Protein AF-A0AAE1MGD5-F1 (afdb_monomer_lite)

Foldseek 3Di:
DVVLVLLCQLDDPLCSLVSVLVVVLVVLVVVLVLLVVVLVVVVVVDDPVVSVVVVVVVVVVVVVVVVVDQDRLLVCVLQQQLQSSLVSLVVRDPDNVVSLVSSVVSCVVLVHDSPDPDRGDPSPPPPPDPDDPVVVVVVCPPVVSVVVVVVVVVLVVVLVVLVLVVCLVCQLVVVCVVPPVDSSVSSVVSSVLSVVLSVLSVVLSVVCSPPPLVVLQVQLVVLQVVLVVQVVVVVVVVVVDVDPPVVSVVVSVVSSSNRCSSSPRD

Secondary structure (DSSP, 8-state):
--HHHHHHHHS-TTTHHHHHHHHHHHHHHHHHHHHHHHHHHHHHT--HHHHHHHHHHHHHHHHHHHHTSPPPHHHHHHTT-HHHHHHHHHHH-S-HHHHHHHHHHHHHHTT--TT---SS-----TT-S---HHHHHHHTT-HHHHHHHHHHHHHHHHHHHTTHHHHHHHHHHHHHHTT---HHHHHHHHHHHHHHHHHHHHHHHHHHHHH-HHHHHHHHHHHHHHHHHHHHHHHHHHHHS----HHHHHHHHHHHHHTGGGS---

Organism: NCBI:txid499986

InterPro domains:
  IPR005828 Major facilitator, sugar transporter-like [PF00083] (2-259)
  IPR005829 Sugar t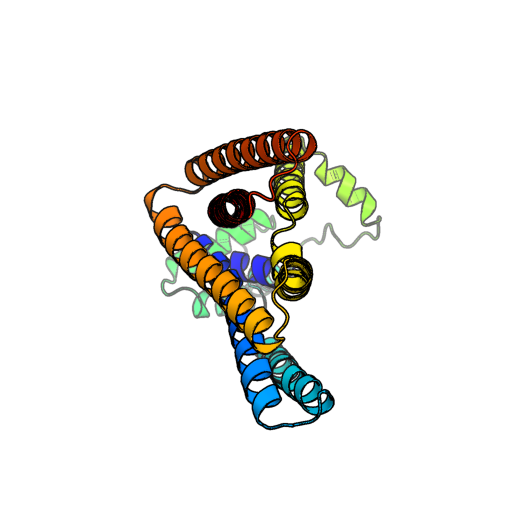ransporter, conserved site [PS00216] (204-220)
  IPR020846 Major facilitator superfamily domain [PS50850] (1-266)
  IPR036259 MFS transporter superfamily [G3DSA:1.20.1250.20] (1-262)
  IPR036259 MFS transporter superfamily [SSF103473] (2-251)
  IPR050814 Myo-inositol Transporter [PTHR48020] (1-256)

Structure (mmCIF, N/CA/C/O backbone):
data_AF-A0AAE1MGD5-F1
#
_entry.id   AF-A0AAE1MGD5-F1
#
loop_
_atom_site.group_PDB
_atom_site.id
_atom_site.type_symbol
_atom_site.label_atom_id
_atom_site.label_alt_id
_atom_site.label_comp_id
_atom_site.label_asym_id
_atom_site.label_entity_id
_atom_site.label_seq_id
_atom_site.pdbx_PDB_ins_code
_atom_site.Cartn_x
_atom_site.Cartn_y
_atom_site.Cartn_z
_atom_site.occupancy
_atom_site.B_iso_or_equiv
_atom_site.auth_seq_id
_atom_site.auth_comp_id
_atom_site.auth_asym_id
_atom_site.auth_atom_id
_atom_site.pdbx_PDB_model_num
ATOM 1 N N . MET A 1 1 ? -12.243 -2.989 0.621 1.00 51.38 1 MET A N 1
ATOM 2 C CA . MET A 1 1 ? -11.558 -2.338 1.760 1.00 51.38 1 MET A CA 1
ATOM 3 C C . MET A 1 1 ? -12.039 -2.894 3.107 1.00 51.38 1 MET A C 1
ATOM 5 O O . MET A 1 1 ? -12.438 -2.136 3.973 1.00 51.38 1 MET A O 1
ATOM 9 N N . ILE A 1 2 ? -12.001 -4.217 3.305 1.00 64.75 2 ILE A N 1
ATOM 10 C CA . ILE A 1 2 ? -12.446 -4.842 4.571 1.00 64.75 2 ILE A CA 1
ATOM 11 C C . ILE A 1 2 ? -11.243 -5.150 5.470 1.00 64.75 2 ILE A C 1
ATOM 13 O O . ILE A 1 2 ? -11.307 -4.939 6.672 1.00 64.75 2 ILE A O 1
ATOM 17 N N . ALA A 1 3 ? -10.119 -5.568 4.881 1.00 69.12 3 ALA A N 1
ATOM 18 C CA . ALA A 1 3 ? -8.897 -5.904 5.608 1.00 69.12 3 ALA A CA 1
ATOM 19 C C . ALA A 1 3 ? -8.332 -4.765 6.486 1.00 69.12 3 ALA A C 1
ATOM 21 O O . ALA A 1 3 ? -8.097 -5.028 7.662 1.00 69.12 3 ALA A O 1
ATOM 22 N N . PRO A 1 4 ? -8.149 -3.516 6.002 1.00 69.75 4 PRO A N 1
ATOM 23 C CA . PRO A 1 4 ? -7.621 -2.443 6.851 1.00 69.75 4 PRO A CA 1
ATOM 24 C C . PRO A 1 4 ? -8.617 -2.004 7.933 1.00 69.75 4 PRO A C 1
ATOM 26 O O . PRO A 1 4 ? -8.205 -1.690 9.044 1.00 69.75 4 PRO A O 1
ATOM 29 N N . VAL A 1 5 ? -9.924 -2.055 7.654 1.00 76.94 5 VAL A N 1
ATOM 30 C CA . VAL A 1 5 ? -10.975 -1.762 8.646 1.00 76.94 5 VAL A CA 1
ATOM 31 C C . VAL A 1 5 ? -10.972 -2.820 9.747 1.00 76.94 5 VAL A C 1
ATOM 33 O O . VAL A 1 5 ? -10.870 -2.493 10.923 1.00 76.94 5 VAL A O 1
ATOM 36 N N . TYR A 1 6 ? -10.973 -4.097 9.368 1.00 77.69 6 TYR A N 1
ATOM 37 C CA . TYR A 1 6 ? -10.877 -5.209 10.307 1.00 77.69 6 TYR A CA 1
ATOM 38 C C . TYR A 1 6 ? -9.579 -5.152 11.125 1.00 77.69 6 TYR A C 1
ATOM 40 O O . TYR A 1 6 ? -9.601 -5.316 12.344 1.00 77.69 6 TYR A O 1
ATOM 48 N N . ALA A 1 7 ? -8.448 -4.847 10.481 1.00 73.69 7 ALA A N 1
ATOM 49 C CA . ALA A 1 7 ? -7.181 -4.651 11.170 1.00 73.69 7 ALA A CA 1
ATOM 50 C C . ALA A 1 7 ? -7.259 -3.484 12.165 1.00 73.69 7 ALA A C 1
ATOM 52 O O . ALA A 1 7 ? -6.800 -3.633 13.294 1.00 73.69 7 ALA A O 1
ATOM 53 N N . ALA A 1 8 ? -7.881 -2.356 11.812 1.00 71.50 8 ALA A N 1
ATOM 54 C CA . ALA A 1 8 ? -8.072 -1.211 12.707 1.00 71.50 8 ALA A CA 1
ATOM 55 C C . ALA A 1 8 ? -8.994 -1.522 13.904 1.00 71.50 8 ALA A C 1
ATOM 57 O O . ALA A 1 8 ? -8.762 -1.023 15.008 1.00 71.50 8 ALA A O 1
ATOM 58 N N . GLU A 1 9 ? -10.010 -2.362 13.704 1.00 75.44 9 GLU A N 1
ATOM 59 C CA . GLU A 1 9 ? -10.966 -2.775 14.740 1.00 75.44 9 GLU A CA 1
ATOM 60 C C . GLU A 1 9 ? -10.370 -3.780 15.733 1.00 75.44 9 GLU A C 1
ATOM 62 O O . GLU A 1 9 ? -10.624 -3.698 16.935 1.00 75.44 9 GLU A O 1
ATOM 67 N N . VAL A 1 10 ? -9.556 -4.717 15.245 1.00 72.50 10 VAL A N 1
ATOM 68 C CA . VAL A 1 10 ? -8.883 -5.733 16.070 1.00 72.50 10 VAL A CA 1
ATOM 69 C C . VAL A 1 10 ? -7.653 -5.146 16.777 1.00 72.50 10 VAL A C 1
ATOM 71 O O . VAL A 1 10 ? -7.319 -5.534 17.900 1.00 72.50 10 VAL A O 1
ATOM 74 N N . SER A 1 11 ? -6.982 -4.177 16.154 1.00 68.94 11 SER A N 1
ATOM 75 C CA . SER A 1 11 ? -5.704 -3.657 16.635 1.00 68.94 11 SER A CA 1
ATOM 76 C C . SER A 1 11 ? -5.799 -2.740 17.864 1.00 68.94 11 SER A C 1
ATOM 78 O O . SER A 1 11 ? -6.681 -1.873 17.949 1.00 68.94 11 SER A O 1
ATOM 80 N N . PRO A 1 12 ? -4.837 -2.857 18.805 1.00 66.25 12 PRO A N 1
ATOM 81 C CA . PRO A 1 12 ? -4.622 -1.859 19.847 1.00 66.25 12 PRO A CA 1
ATOM 82 C C . PRO A 1 12 ? -4.331 -0.480 19.278 1.00 66.25 12 PRO A C 1
ATOM 84 O O . PRO A 1 12 ? -3.614 -0.361 18.286 1.00 66.25 12 PRO A O 1
ATOM 87 N N . ALA A 1 13 ? -4.818 0.565 19.958 1.00 63.56 13 ALA A N 1
ATOM 88 C CA . ALA A 1 13 ? -4.586 1.963 19.584 1.00 63.56 13 ALA A CA 1
ATOM 89 C C . ALA A 1 13 ? -3.090 2.287 19.379 1.00 63.56 13 ALA A C 1
ATOM 91 O O . ALA A 1 13 ? -2.754 3.084 18.506 1.00 63.56 13 ALA A O 1
ATOM 92 N N . SER A 1 14 ? -2.203 1.618 20.121 1.00 66.69 14 SER A N 1
ATOM 93 C CA . SER A 1 14 ? -0.744 1.741 20.034 1.00 66.69 14 SER A CA 1
ATOM 94 C C . SER A 1 14 ? -0.118 1.098 18.789 1.00 66.69 14 SER A C 1
ATOM 96 O O . SER A 1 14 ? 0.908 1.579 18.324 1.00 66.69 14 SER A O 1
ATOM 98 N N . CYS A 1 15 ? -0.721 0.049 18.216 1.00 68.38 15 CYS A N 1
ATOM 99 C CA . CYS A 1 15 ? -0.132 -0.730 17.114 1.00 68.38 15 CYS A CA 1
ATOM 100 C C . CYS A 1 15 ? -0.906 -0.618 15.791 1.00 68.38 15 CYS A C 1
ATOM 102 O O . CYS A 1 15 ? -0.556 -1.288 14.820 1.00 68.38 15 CYS A O 1
ATOM 104 N N . ARG A 1 16 ? -1.951 0.220 15.718 1.00 71.50 16 ARG A N 1
ATOM 105 C CA . ARG A 1 16 ? -2.784 0.345 14.505 1.00 71.50 16 ARG A CA 1
ATOM 106 C C . ARG A 1 16 ? -1.983 0.733 13.265 1.00 71.50 16 ARG A C 1
ATOM 108 O O . ARG A 1 16 ? -2.248 0.221 12.187 1.00 71.50 16 ARG A O 1
ATOM 115 N N . GLY A 1 17 ? -1.025 1.651 13.426 1.00 68.69 17 GLY A N 1
ATOM 116 C CA . GLY A 1 17 ? -0.165 2.109 12.326 1.00 68.69 17 GLY A CA 1
ATOM 117 C C . GLY A 1 17 ? 0.700 0.985 11.786 1.00 68.69 17 GLY A C 1
ATOM 118 O O . GLY A 1 17 ? 0.622 0.667 10.609 1.00 68.69 17 GLY A O 1
ATOM 119 N N . LEU A 1 18 ? 1.410 0.313 12.689 1.00 73.62 18 LEU A N 1
ATOM 120 C CA . LEU A 1 18 ? 2.248 -0.839 12.383 1.00 73.62 18 LEU A CA 1
ATOM 121 C C . LEU A 1 18 ? 1.484 -1.943 11.635 1.00 73.62 18 LEU A C 1
ATOM 123 O O . LEU A 1 18 ? 1.986 -2.483 10.655 1.00 73.62 18 LEU A O 1
ATOM 127 N N . LEU A 1 19 ? 0.256 -2.260 12.055 1.00 78.19 19 LEU A N 1
ATOM 128 C CA . LEU A 1 19 ? -0.559 -3.279 11.386 1.00 78.19 19 LEU A CA 1
ATOM 129 C C . LEU A 1 19 ? -1.004 -2.860 9.980 1.00 78.19 19 LEU A C 1
ATOM 131 O O . LEU A 1 19 ? -1.049 -3.711 9.093 1.00 78.19 19 LEU A O 1
ATOM 135 N N . ASN A 1 20 ? -1.274 -1.573 9.751 1.00 77.75 20 ASN A N 1
ATOM 136 C CA . ASN A 1 20 ? -1.550 -1.064 8.408 1.00 77.75 20 ASN A CA 1
ATOM 137 C C . ASN A 1 20 ? -0.310 -1.162 7.505 1.00 77.75 20 ASN A C 1
ATOM 139 O O . ASN A 1 20 ? -0.398 -1.706 6.405 1.00 77.75 20 ASN A O 1
ATOM 143 N N . SER A 1 21 ? 0.859 -0.752 8.004 1.00 80.50 21 SER A N 1
ATOM 144 C CA . SER A 1 21 ? 2.121 -0.852 7.262 1.00 80.50 21 SER A CA 1
ATOM 145 C C . SER A 1 21 ? 2.501 -2.309 6.960 1.00 80.50 21 SER A C 1
ATOM 147 O O . SER A 1 21 ? 3.010 -2.602 5.882 1.00 80.50 21 SER A O 1
ATOM 149 N N . ILE A 1 22 ? 2.209 -3.262 7.859 1.00 83.44 22 ILE A N 1
ATOM 150 C CA . ILE A 1 22 ? 2.425 -4.703 7.619 1.00 83.44 22 ILE A CA 1
ATOM 151 C C . ILE A 1 22 ? 1.543 -5.223 6.479 1.00 83.44 22 ILE A C 1
ATOM 153 O O . ILE A 1 22 ? 2.004 -6.037 5.672 1.00 83.44 22 ILE A O 1
ATOM 157 N N . LEU A 1 23 ? 0.287 -4.770 6.387 1.00 83.44 23 LEU A N 1
ATOM 158 C CA . LEU A 1 23 ? -0.585 -5.126 5.265 1.00 83.44 23 LEU A CA 1
ATOM 159 C C . LEU A 1 23 ? 0.001 -4.614 3.947 1.00 83.44 23 LEU A C 1
ATOM 161 O O . LEU A 1 23 ? 0.068 -5.365 2.974 1.00 83.44 23 LEU A O 1
ATOM 165 N N . GLU A 1 24 ? 0.488 -3.374 3.920 1.00 80.69 24 GLU A N 1
ATOM 166 C CA . GLU A 1 24 ? 1.128 -2.821 2.728 1.00 80.69 24 GLU A CA 1
ATOM 167 C C . GLU A 1 24 ? 2.444 -3.537 2.379 1.00 80.69 24 GLU A C 1
ATOM 169 O O . GLU A 1 24 ? 2.696 -3.859 1.211 1.00 80.69 24 GLU A O 1
ATOM 174 N N . LEU A 1 25 ? 3.265 -3.862 3.377 1.00 85.94 25 LEU A N 1
ATOM 175 C CA . LEU A 1 25 ? 4.485 -4.643 3.192 1.00 85.94 25 LEU A CA 1
ATOM 176 C C . LEU A 1 25 ? 4.173 -6.024 2.601 1.00 85.94 25 LEU A C 1
ATOM 178 O O . LEU A 1 25 ? 4.856 -6.467 1.679 1.00 85.94 25 LEU A O 1
ATOM 182 N N . SER A 1 26 ? 3.102 -6.668 3.071 1.00 86.44 26 SER A N 1
ATOM 183 C CA . SER A 1 26 ? 2.641 -7.967 2.565 1.00 86.44 26 SER A CA 1
ATOM 184 C C . SER A 1 26 ? 2.218 -7.895 1.096 1.00 86.44 26 SER A C 1
ATOM 186 O O . SER A 1 26 ? 2.535 -8.796 0.320 1.00 86.44 26 SER A O 1
ATOM 188 N N . ILE A 1 27 ? 1.561 -6.805 0.681 1.00 84.56 27 ILE A N 1
ATOM 189 C CA . ILE A 1 27 ? 1.198 -6.575 -0.727 1.00 84.56 27 ILE A CA 1
ATOM 190 C C . ILE A 1 27 ? 2.460 -6.446 -1.591 1.00 84.56 27 ILE A C 1
ATOM 192 O O . ILE A 1 27 ? 2.572 -7.113 -2.620 1.00 84.56 27 ILE A O 1
ATOM 196 N N . ASN A 1 28 ? 3.432 -5.628 -1.174 1.00 85.50 28 ASN A N 1
ATOM 197 C CA . ASN A 1 28 ? 4.680 -5.450 -1.926 1.00 85.50 28 ASN A CA 1
ATOM 198 C C . ASN A 1 28 ? 5.511 -6.741 -1.974 1.00 85.50 28 ASN A C 1
ATOM 200 O O . ASN A 1 28 ? 6.070 -7.073 -3.020 1.00 85.50 28 ASN A O 1
ATOM 204 N N . TYR A 1 29 ? 5.530 -7.509 -0.884 1.00 88.69 29 TYR A N 1
ATOM 205 C CA . TYR A 1 29 ? 6.152 -8.829 -0.846 1.00 88.69 29 TYR A CA 1
ATOM 206 C C . TYR A 1 29 ? 5.490 -9.800 -1.833 1.00 88.69 29 TYR A C 1
ATOM 208 O O . TYR A 1 29 ? 6.188 -10.483 -2.578 1.00 88.69 29 TYR A O 1
ATOM 216 N N . GLY A 1 30 ? 4.155 -9.815 -1.912 1.00 87.81 30 GLY A N 1
ATOM 217 C CA . GLY A 1 30 ? 3.427 -10.616 -2.898 1.00 87.81 30 GLY A CA 1
ATOM 218 C C . GLY A 1 30 ? 3.797 -10.261 -4.341 1.00 87.81 30 GLY A C 1
ATOM 219 O O . GLY A 1 30 ? 4.030 -11.153 -5.154 1.00 87.81 30 GLY A O 1
ATOM 220 N N . ILE A 1 31 ? 3.932 -8.966 -4.648 1.00 85.25 31 ILE A N 1
ATOM 221 C CA . ILE A 1 31 ? 4.391 -8.490 -5.963 1.00 85.25 31 ILE A CA 1
ATOM 222 C C . ILE A 1 31 ? 5.826 -8.965 -6.243 1.00 85.25 31 ILE A C 1
ATOM 224 O O . ILE A 1 31 ? 6.112 -9.448 -7.338 1.00 85.25 31 ILE A O 1
ATOM 228 N N . LEU A 1 32 ? 6.720 -8.871 -5.254 1.00 87.06 32 LEU A N 1
ATOM 229 C CA . LEU A 1 32 ? 8.109 -9.310 -5.377 1.00 87.06 32 LEU A CA 1
ATOM 230 C C . LEU A 1 32 ? 8.204 -10.812 -5.672 1.00 87.06 32 LEU A C 1
ATOM 232 O O . LEU A 1 32 ? 8.879 -11.206 -6.621 1.00 87.06 32 LEU A O 1
ATOM 236 N N . VAL A 1 33 ? 7.490 -11.633 -4.897 1.00 87.50 33 VAL A N 1
ATOM 237 C CA . VAL A 1 33 ? 7.410 -13.086 -5.102 1.00 87.50 33 VAL A CA 1
ATOM 238 C C . VAL A 1 33 ? 6.783 -13.414 -6.460 1.00 87.50 33 VAL A C 1
ATOM 240 O O . VAL A 1 33 ? 7.240 -14.320 -7.150 1.00 87.50 33 VAL A O 1
ATOM 243 N N . GLY A 1 34 ? 5.774 -12.656 -6.894 1.00 85.25 34 GLY A N 1
ATOM 244 C CA . GLY A 1 34 ? 5.169 -12.820 -8.215 1.00 85.25 34 GLY A CA 1
ATOM 245 C C . GLY A 1 34 ? 6.179 -12.628 -9.350 1.00 85.25 34 GLY A C 1
ATOM 246 O O . GLY A 1 34 ? 6.293 -13.484 -10.228 1.00 85.25 34 GLY A O 1
ATOM 247 N N . TYR A 1 35 ? 6.961 -11.545 -9.313 1.00 83.00 35 TYR A N 1
ATOM 248 C CA . TYR A 1 35 ? 7.983 -11.280 -10.329 1.00 83.00 35 TYR A CA 1
ATOM 249 C C . TYR A 1 35 ? 9.157 -12.270 -10.276 1.00 83.00 35 TYR A C 1
ATOM 251 O O . TYR A 1 35 ? 9.656 -12.660 -11.334 1.00 83.00 35 TYR A O 1
ATOM 259 N N . THR A 1 36 ? 9.594 -12.713 -9.089 1.00 83.56 36 THR A N 1
ATOM 260 C CA . THR A 1 36 ? 10.659 -13.729 -8.974 1.00 83.56 36 THR A CA 1
ATOM 261 C C . THR A 1 36 ? 10.209 -15.083 -9.506 1.00 83.56 36 THR A C 1
ATOM 263 O O . THR A 1 36 ? 10.952 -15.717 -10.254 1.00 83.56 36 THR A O 1
ATOM 266 N N . LEU A 1 37 ? 8.986 -15.512 -9.179 1.00 84.31 37 LEU A N 1
ATOM 267 C CA . LEU A 1 37 ? 8.412 -16.738 -9.724 1.00 84.31 37 LEU A CA 1
ATOM 268 C C . LEU A 1 37 ? 8.277 -16.634 -11.242 1.00 84.31 37 LEU A C 1
ATOM 270 O O . LEU A 1 37 ? 8.681 -17.554 -11.946 1.00 84.31 37 LEU A O 1
ATOM 274 N N . HIS A 1 38 ? 7.785 -15.507 -11.762 1.00 80.75 38 HIS A N 1
ATOM 275 C CA . HIS A 1 38 ? 7.675 -15.303 -13.206 1.00 80.75 38 HIS A CA 1
ATOM 276 C C . HIS A 1 38 ? 9.032 -15.436 -13.917 1.00 80.75 38 HIS A C 1
ATOM 278 O O . HIS A 1 38 ? 9.122 -16.133 -14.929 1.00 80.75 38 HIS A O 1
ATOM 284 N N . LEU A 1 39 ? 10.097 -14.849 -13.358 1.00 79.38 39 LEU A N 1
ATOM 285 C CA . LEU A 1 39 ? 11.464 -15.009 -13.863 1.00 79.38 39 LEU A CA 1
ATOM 286 C C . LEU A 1 39 ? 11.910 -16.479 -13.851 1.00 79.38 39 LEU A C 1
ATOM 288 O O . LEU A 1 39 ? 12.363 -16.983 -14.877 1.00 79.38 39 LEU A O 1
ATOM 292 N N . LEU A 1 40 ? 11.719 -17.185 -12.735 1.00 81.44 40 LEU A N 1
ATOM 293 C CA . LEU A 1 40 ? 12.108 -18.590 -12.591 1.00 81.44 40 LEU A CA 1
ATOM 294 C C . LEU A 1 40 ? 11.373 -19.500 -13.591 1.00 81.44 40 LEU A C 1
ATOM 296 O O . LEU A 1 40 ? 11.989 -20.331 -14.255 1.00 81.44 40 LEU A O 1
ATOM 300 N N . PHE A 1 41 ? 10.059 -19.318 -13.751 1.00 77.25 41 PHE A N 1
ATOM 301 C CA . PHE A 1 41 ? 9.261 -20.097 -14.702 1.00 77.25 41 PHE A CA 1
ATOM 302 C C . PHE A 1 41 ? 9.578 -19.758 -16.161 1.00 77.25 41 PHE A C 1
ATOM 304 O O . PHE A 1 41 ? 9.479 -20.640 -17.015 1.00 77.25 41 PHE A O 1
ATOM 311 N N . SER A 1 42 ? 9.970 -18.511 -16.452 1.00 72.81 42 SER A N 1
ATOM 312 C CA . SER A 1 42 ? 10.409 -18.116 -17.795 1.00 72.81 42 SER A CA 1
ATOM 313 C C . SER A 1 42 ? 11.706 -18.819 -18.210 1.00 72.81 42 SER A C 1
ATOM 315 O O . SER A 1 42 ? 11.844 -19.187 -19.373 1.00 72.81 42 SER A O 1
ATOM 317 N N . GLU A 1 43 ? 12.612 -19.092 -17.261 1.00 73.25 43 GLU A N 1
ATOM 318 C CA . GLU A 1 43 ? 13.849 -19.845 -17.516 1.00 73.25 43 GLU A CA 1
ATOM 319 C C . GLU A 1 43 ? 13.598 -21.360 -17.652 1.00 73.25 43 GLU A C 1
ATOM 321 O O . GLU A 1 43 ? 14.299 -22.028 -18.409 1.00 73.25 43 GLU A O 1
ATOM 326 N N . LEU A 1 44 ? 12.569 -21.905 -16.989 1.00 73.06 44 LEU A N 1
ATOM 327 C CA . LEU A 1 44 ? 12.199 -23.326 -17.089 1.00 73.06 44 LEU A CA 1
ATOM 328 C C . LEU A 1 44 ? 11.404 -23.687 -18.362 1.00 73.06 44 LEU A C 1
ATOM 330 O O . LEU A 1 44 ? 11.166 -24.869 -18.612 1.00 73.06 44 LEU A O 1
ATOM 334 N N . GLY A 1 45 ? 10.969 -22.706 -19.164 1.00 66.62 45 GLY A N 1
ATOM 335 C CA . GLY A 1 45 ? 10.185 -22.940 -20.387 1.00 66.62 45 GLY A CA 1
ATOM 336 C C . GLY A 1 45 ? 8.757 -23.444 -20.136 1.00 66.62 45 GLY A C 1
ATOM 337 O O . GLY A 1 45 ? 8.129 -24.021 -21.024 1.00 66.62 45 GLY A O 1
ATOM 338 N N . TRP A 1 46 ? 8.233 -23.262 -18.922 1.00 66.38 46 TRP A N 1
ATOM 339 C CA . TRP A 1 46 ? 6.891 -23.716 -18.557 1.00 66.38 46 TRP A CA 1
ATOM 340 C C . TRP A 1 46 ? 5.819 -22.778 -19.128 1.00 66.38 46 TRP A C 1
ATOM 342 O O . TRP A 1 46 ? 5.991 -21.559 -19.160 1.00 66.38 46 TRP A O 1
ATOM 352 N N . SER A 1 47 ? 4.697 -23.347 -19.587 1.00 66.81 47 SER A N 1
ATOM 353 C CA . SER A 1 47 ? 3.614 -22.579 -20.219 1.00 66.81 47 SER A CA 1
ATOM 354 C C . SER A 1 47 ? 3.079 -21.463 -19.306 1.00 66.81 47 SER A C 1
ATOM 356 O O . SER A 1 47 ? 2.901 -21.663 -18.102 1.00 66.81 47 SER A O 1
ATOM 358 N N . GLN A 1 48 ? 2.758 -20.303 -19.890 1.00 66.56 48 GLN A N 1
ATOM 359 C CA . GLN A 1 48 ? 2.148 -19.154 -19.193 1.00 66.56 48 GLN A CA 1
ATOM 360 C C . GLN A 1 48 ? 0.868 -19.546 -18.430 1.00 66.56 48 GLN A C 1
ATOM 362 O O . GLN A 1 48 ? 0.544 -18.972 -17.394 1.00 66.56 48 GLN A O 1
ATOM 367 N N . SER A 1 49 ? 0.168 -20.582 -18.897 1.00 67.50 49 SER A N 1
ATOM 368 C CA . SER A 1 49 ? -1.019 -21.143 -18.254 1.00 67.50 49 SER A CA 1
ATOM 369 C C . SER A 1 49 ? -0.733 -21.682 -16.850 1.00 67.50 49 SER A C 1
ATOM 371 O O . SER A 1 49 ? -1.544 -21.484 -15.951 1.00 67.50 49 SER A O 1
ATOM 373 N N . LEU A 1 50 ? 0.429 -22.309 -16.618 1.00 71.06 50 LEU A N 1
ATOM 374 C CA . LEU A 1 50 ? 0.773 -22.847 -15.298 1.00 71.06 50 LEU A CA 1
ATOM 375 C C . LEU A 1 50 ? 1.046 -21.745 -14.265 1.00 71.06 50 LEU A C 1
ATOM 377 O O . LEU A 1 50 ? 0.751 -21.923 -13.085 1.00 71.06 50 LEU A O 1
ATOM 381 N N . GLN A 1 51 ? 1.540 -20.585 -14.709 1.00 70.62 51 GLN A N 1
ATOM 382 C CA . GLN A 1 51 ? 1.734 -19.420 -13.840 1.00 70.62 51 GLN A CA 1
ATOM 383 C C . GLN A 1 51 ? 0.394 -18.891 -13.311 1.00 70.62 51 GLN A C 1
ATOM 385 O O . GLN A 1 51 ? 0.285 -18.550 -12.134 1.00 70.62 51 GLN A O 1
ATOM 390 N N . VAL A 1 52 ? -0.648 -18.898 -14.151 1.00 72.00 52 VAL A N 1
ATOM 391 C CA . VAL A 1 52 ? -2.011 -18.521 -13.744 1.00 72.00 52 VAL A CA 1
ATOM 392 C C . VAL A 1 52 ? -2.558 -19.503 -12.707 1.00 72.00 52 VAL A C 1
ATOM 394 O O . VAL A 1 52 ? -3.084 -19.072 -11.683 1.00 72.00 52 VAL A O 1
ATOM 397 N N . TYR A 1 53 ? -2.376 -20.812 -12.913 1.00 77.19 53 TYR A N 1
ATOM 398 C CA . TYR A 1 53 ? -2.813 -21.826 -11.944 1.00 77.19 53 TYR A CA 1
ATOM 399 C C . TYR A 1 53 ? -2.088 -21.712 -10.598 1.00 77.19 53 TYR A C 1
ATOM 401 O O . TYR A 1 53 ? -2.716 -21.874 -9.553 1.00 77.19 53 TYR A O 1
ATOM 409 N N . LEU A 1 54 ? -0.797 -21.367 -10.597 1.00 79.88 54 LEU A N 1
ATOM 410 C CA . LEU A 1 54 ? -0.049 -21.146 -9.360 1.00 79.88 54 LEU A CA 1
ATOM 411 C C . LEU A 1 54 ? -0.549 -19.914 -8.590 1.00 79.88 54 LEU A C 1
ATOM 413 O O . LEU A 1 54 ? -0.547 -19.931 -7.365 1.00 79.88 54 LEU A O 1
ATOM 417 N N . GLY A 1 55 ? -1.029 -18.878 -9.287 1.00 76.62 55 GLY A N 1
ATOM 418 C CA . GLY A 1 55 ? -1.642 -17.696 -8.671 1.00 76.62 55 GLY A CA 1
ATOM 419 C C . GLY A 1 55 ? -2.984 -17.975 -7.983 1.00 76.62 55 GLY A C 1
ATOM 420 O O . GLY A 1 55 ? -3.332 -17.293 -7.022 1.00 76.62 55 GLY A O 1
ATOM 421 N N . VAL A 1 56 ? -3.710 -19.015 -8.405 1.00 83.19 56 VAL A N 1
ATOM 422 C CA . VAL A 1 56 ? -4.964 -19.442 -7.757 1.00 83.19 56 VAL A CA 1
ATOM 423 C C . VAL A 1 56 ? -4.699 -20.062 -6.380 1.00 83.19 56 VAL A C 1
ATOM 425 O O . VAL A 1 56 ? -5.504 -19.895 -5.464 1.00 83.19 56 VAL A O 1
ATOM 428 N N . VAL A 1 57 ? -3.555 -20.729 -6.199 1.00 85.88 57 VAL A N 1
ATOM 429 C CA . VAL A 1 57 ? -3.180 -21.402 -4.943 1.00 85.88 57 VAL A CA 1
ATOM 430 C C . VAL A 1 57 ? -3.187 -20.454 -3.728 1.00 85.88 57 VAL A C 1
ATOM 432 O O . VAL A 1 57 ? -3.907 -20.750 -2.770 1.00 85.88 57 VAL A O 1
ATOM 435 N N . PRO A 1 58 ? -2.468 -19.310 -3.720 1.00 84.69 58 PRO A N 1
ATOM 436 C CA . PRO A 1 58 ? -2.499 -18.383 -2.592 1.00 84.69 58 PRO A CA 1
ATOM 437 C C . PRO A 1 58 ? -3.880 -17.750 -2.389 1.00 84.69 58 PRO A C 1
ATOM 439 O O . PRO A 1 58 ? -4.251 -17.493 -1.247 1.00 84.69 58 PRO A O 1
ATOM 442 N N . SER A 1 59 ? -4.677 -17.549 -3.446 1.00 85.00 59 SER A N 1
ATOM 443 C CA . SER A 1 59 ? -6.048 -17.035 -3.313 1.00 85.00 59 SER A CA 1
ATOM 444 C C . SER A 1 59 ? -6.977 -18.023 -2.607 1.00 85.00 59 SER A C 1
ATOM 446 O O . SER A 1 59 ? -7.723 -17.627 -1.714 1.00 85.00 59 SER A O 1
ATOM 448 N N . VAL A 1 60 ? -6.916 -19.312 -2.956 1.00 88.75 60 VAL A N 1
ATOM 449 C CA . VAL A 1 60 ? -7.713 -20.359 -2.291 1.00 88.75 60 VAL A CA 1
ATOM 450 C C . VAL A 1 60 ? -7.263 -20.544 -0.843 1.00 88.75 60 VAL A C 1
ATOM 452 O O . VAL A 1 60 ? -8.096 -20.644 0.056 1.00 88.75 60 VAL A O 1
ATOM 455 N N . LEU A 1 61 ? -5.952 -20.532 -0.595 1.00 88.50 61 LEU A N 1
ATOM 456 C CA . LEU A 1 61 ? -5.404 -20.622 0.756 1.00 88.50 61 LEU A CA 1
ATOM 457 C C . LEU A 1 61 ? -5.823 -19.423 1.620 1.00 88.50 61 LEU A C 1
ATOM 459 O O . LEU A 1 61 ? -6.227 -19.604 2.768 1.00 88.50 61 LEU A O 1
ATOM 463 N N . PHE A 1 62 ? -5.805 -18.211 1.060 1.00 86.25 62 PHE A N 1
ATOM 464 C CA . PHE A 1 62 ? -6.312 -17.016 1.731 1.00 86.25 62 PHE A CA 1
ATOM 465 C C . PHE A 1 62 ? -7.811 -17.129 2.037 1.00 86.25 62 PHE A C 1
ATOM 467 O O . PHE A 1 62 ? -8.228 -16.848 3.159 1.00 86.25 62 PHE A O 1
ATOM 474 N N . GLN A 1 63 ? -8.613 -17.607 1.081 1.00 87.44 63 GLN A N 1
ATOM 475 C CA . GLN A 1 63 ? -10.052 -17.819 1.262 1.00 87.44 63 GLN A CA 1
ATOM 476 C C . GLN A 1 63 ? -10.348 -18.795 2.410 1.00 87.44 63 GLN A C 1
ATOM 478 O O . GLN A 1 63 ? -11.219 -18.531 3.238 1.00 87.44 63 GLN A O 1
ATOM 483 N N . LEU A 1 64 ? -9.602 -19.900 2.491 1.00 90.06 64 LEU A N 1
ATOM 484 C CA . LEU A 1 64 ? -9.699 -20.847 3.604 1.00 90.06 64 LEU A CA 1
ATOM 485 C C . LEU A 1 64 ? -9.289 -20.201 4.934 1.00 90.06 64 LEU A C 1
ATOM 487 O O . LEU A 1 64 ? -9.949 -20.417 5.948 1.00 90.06 64 LEU A O 1
ATOM 491 N N . GLY A 1 65 ? -8.250 -19.362 4.930 1.00 85.12 65 GLY A N 1
ATOM 492 C CA . GLY A 1 65 ? -7.818 -18.610 6.109 1.00 85.12 65 GLY A CA 1
ATOM 493 C C . GLY A 1 65 ? -8.887 -17.651 6.640 1.00 85.12 65 GLY A C 1
ATOM 494 O O . GLY A 1 65 ? -9.094 -17.572 7.850 1.00 85.12 65 GLY A O 1
ATOM 495 N N . VAL A 1 66 ? -9.622 -16.971 5.755 1.00 84.81 66 VAL A N 1
ATOM 496 C CA . VAL A 1 66 ? -10.717 -16.062 6.142 1.00 84.81 66 VAL A CA 1
ATOM 497 C C . VAL A 1 66 ? -11.843 -16.807 6.865 1.00 84.81 66 VAL A C 1
ATOM 499 O O . VAL A 1 66 ? -12.423 -16.261 7.801 1.00 84.81 66 VAL A O 1
ATOM 502 N N . LEU A 1 67 ? -12.123 -18.064 6.503 1.00 83.69 67 LEU A N 1
ATOM 503 C CA . LEU A 1 67 ? -13.134 -18.879 7.194 1.00 83.69 67 LEU A CA 1
ATOM 504 C C . LEU A 1 67 ? -12.752 -19.199 8.648 1.00 83.69 67 LEU A C 1
ATOM 506 O O . LEU A 1 67 ? -13.637 -19.411 9.475 1.00 83.69 67 LEU A O 1
ATOM 510 N N . ALA A 1 68 ? -11.456 -19.217 8.967 1.00 83.69 68 ALA A N 1
ATOM 511 C CA . ALA A 1 68 ? -10.951 -19.459 10.316 1.00 83.69 68 ALA A CA 1
ATOM 512 C C . ALA A 1 68 ? -10.835 -18.178 11.169 1.00 83.69 68 ALA A C 1
ATOM 514 O O . ALA A 1 68 ? -10.564 -18.270 12.369 1.00 83.69 68 ALA A O 1
ATOM 515 N N . MET A 1 69 ? -11.020 -16.985 10.588 1.00 79.62 69 MET A N 1
ATOM 516 C CA . MET A 1 69 ? -10.866 -15.727 11.323 1.00 79.62 69 MET A CA 1
ATOM 517 C C . MET A 1 69 ? -12.030 -15.474 12.300 1.00 79.62 69 MET A C 1
ATOM 519 O O . MET A 1 69 ? -13.194 -15.707 11.960 1.00 79.62 69 MET A O 1
ATOM 523 N N . PRO A 1 70 ? -11.747 -14.956 13.514 1.00 78.31 70 PRO A N 1
ATOM 524 C CA . PRO A 1 70 ? -12.792 -14.539 14.438 1.00 78.31 70 PRO A CA 1
ATOM 525 C C . PRO A 1 70 ? -13.580 -13.352 13.869 1.00 78.31 70 PRO A C 1
ATOM 527 O O . PRO A 1 70 ? -13.077 -12.549 13.087 1.00 78.31 70 PRO A O 1
ATOM 530 N N . LYS A 1 71 ? -14.845 -13.224 14.274 1.00 80.31 71 LYS A N 1
ATOM 531 C CA . LYS A 1 71 ? -15.683 -12.084 13.876 1.00 80.31 71 LYS A CA 1
ATOM 532 C C . LYS A 1 71 ? -15.190 -10.803 14.551 1.00 80.31 71 LYS A C 1
ATOM 534 O O . LYS A 1 71 ? -14.696 -10.856 15.674 1.00 80.31 71 LYS A O 1
ATOM 539 N N . SER A 1 72 ? -15.378 -9.657 13.892 1.00 80.31 72 SER A N 1
ATOM 540 C CA . SER A 1 72 ? -15.019 -8.359 14.474 1.00 80.31 72 SER A CA 1
ATOM 541 C C . SER A 1 72 ? -15.754 -8.123 15.806 1.00 80.31 72 SER A C 1
ATOM 543 O O . SER A 1 72 ? -16.980 -8.290 15.860 1.00 80.31 72 SER A O 1
ATOM 545 N N . PRO A 1 73 ? -15.044 -7.696 16.870 1.00 73.19 73 PRO A N 1
ATOM 546 C CA . PRO A 1 73 ? -15.657 -7.382 18.157 1.00 73.19 73 PRO A CA 1
ATOM 547 C C . PRO A 1 73 ? -16.643 -6.211 18.056 1.00 73.19 73 PRO A C 1
ATOM 549 O O . PRO A 1 73 ? -17.668 -6.223 18.733 1.00 73.19 73 PRO A O 1
ATOM 552 N N . HIS A 1 74 ? -16.395 -5.240 17.171 1.00 74.75 74 HIS A N 1
ATOM 553 C CA . HIS A 1 74 ? -17.287 -4.095 16.975 1.00 74.75 74 HIS A CA 1
ATOM 554 C C . HIS A 1 74 ? -18.628 -4.530 16.368 1.00 74.75 74 HIS A C 1
ATOM 556 O O . HIS A 1 74 ? -19.698 -4.165 16.854 1.00 74.75 74 HIS A O 1
ATOM 562 N N . TRP A 1 75 ? -18.575 -5.396 15.352 1.00 79.31 75 TRP A N 1
ATOM 563 C CA . TRP A 1 75 ? -19.769 -5.958 14.722 1.00 79.31 75 TRP A CA 1
ATOM 564 C C . TRP A 1 75 ? -20.603 -6.808 15.694 1.00 79.31 75 TRP A C 1
ATOM 566 O O . TRP A 1 75 ? -21.833 -6.768 15.653 1.00 79.31 75 TRP A O 1
ATOM 576 N N . LEU A 1 76 ? -19.951 -7.559 16.590 1.00 74.56 76 LEU A N 1
ATOM 577 C CA . LEU A 1 76 ? -20.636 -8.358 17.613 1.00 74.56 76 LEU A CA 1
ATOM 578 C C . LEU A 1 76 ? -21.398 -7.479 18.615 1.00 74.56 76 LEU A C 1
ATOM 580 O O . LEU A 1 76 ? -22.549 -7.791 18.925 1.00 74.56 76 LEU A O 1
ATOM 584 N N . VAL A 1 77 ? -20.812 -6.357 19.050 1.00 75.12 77 VAL A N 1
ATOM 585 C CA . VAL A 1 77 ? -21.491 -5.391 19.932 1.00 75.12 77 VAL A CA 1
ATOM 586 C C . VAL A 1 77 ? -22.666 -4.716 19.222 1.00 75.12 77 VAL A C 1
ATOM 588 O O . VAL A 1 77 ? -23.746 -4.630 19.800 1.00 75.12 77 VAL A O 1
ATOM 591 N N . MET A 1 78 ? -22.516 -4.328 17.951 1.00 67.25 78 MET A N 1
ATOM 592 C CA . MET A 1 78 ? -23.623 -3.762 17.159 1.00 67.25 78 MET A CA 1
ATOM 593 C C . MET A 1 78 ? -24.789 -4.743 16.963 1.00 67.25 78 MET A C 1
ATOM 595 O O . MET A 1 78 ? -25.934 -4.332 16.808 1.00 67.25 78 MET A O 1
ATOM 599 N N . ARG A 1 79 ? -24.515 -6.051 16.981 1.00 72.12 79 ARG A N 1
ATOM 600 C CA . ARG A 1 79 ? -25.527 -7.119 16.929 1.00 72.12 79 ARG A CA 1
ATOM 601 C C . ARG A 1 79 ? -26.105 -7.479 18.303 1.00 72.12 79 ARG A C 1
ATOM 603 O O . ARG A 1 79 ? -26.892 -8.418 18.375 1.00 72.12 79 ARG A O 1
ATOM 610 N N . GLY A 1 80 ? -25.697 -6.792 19.372 1.00 69.00 80 GLY A N 1
ATOM 611 C CA . GLY A 1 80 ? -26.151 -7.046 20.739 1.00 69.00 80 GLY A CA 1
ATOM 612 C C . GLY A 1 80 ? -25.494 -8.240 21.429 1.00 69.00 80 GLY A C 1
ATOM 613 O O . GLY A 1 80 ? -25.847 -8.542 22.561 1.00 69.00 80 GLY A O 1
ATOM 614 N N . ARG A 1 81 ? -24.530 -8.921 20.795 1.00 78.06 81 ARG A N 1
ATOM 615 C CA . ARG A 1 81 ? -23.861 -10.125 21.326 1.00 78.06 81 ARG A CA 1
ATOM 616 C C . ARG A 1 81 ? -22.628 -9.746 22.148 1.00 78.06 81 ARG A C 1
ATOM 618 O O . ARG A 1 81 ? -21.490 -9.920 21.705 1.00 78.06 81 ARG A O 1
ATOM 625 N N . LEU A 1 82 ? -22.857 -9.199 23.339 1.00 75.69 82 LEU A N 1
ATOM 626 C CA . LEU A 1 82 ? -21.798 -8.708 24.226 1.00 75.69 82 LEU A CA 1
ATOM 627 C C . LEU A 1 82 ? -20.900 -9.830 24.762 1.00 75.69 82 LEU A C 1
ATOM 629 O O . LEU A 1 82 ? -19.688 -9.627 24.872 1.00 75.69 82 LEU A O 1
ATOM 633 N N . GLY A 1 83 ? -21.465 -11.010 25.037 1.00 75.12 83 GLY A N 1
ATOM 634 C CA . GLY A 1 83 ? -20.708 -12.162 25.538 1.00 75.12 83 GLY A CA 1
ATOM 635 C C . GLY A 1 83 ? -19.649 -12.642 24.539 1.00 75.12 83 GLY A C 1
ATOM 636 O O . GLY A 1 83 ? -18.472 -12.784 24.876 1.00 75.12 83 GLY A O 1
ATOM 637 N N . ASP A 1 84 ? -20.033 -12.789 23.268 1.00 77.50 84 ASP A N 1
ATOM 638 C CA . ASP A 1 84 ? -19.108 -13.185 22.199 1.00 77.50 84 ASP A CA 1
ATOM 639 C C . ASP A 1 84 ? -18.064 -12.103 21.905 1.00 77.50 84 ASP A C 1
ATOM 641 O O . ASP A 1 84 ? -16.897 -12.414 21.661 1.00 77.50 84 ASP A O 1
ATOM 645 N N . ALA A 1 85 ? -18.465 -10.826 21.944 1.00 76.81 85 ALA A N 1
ATOM 646 C CA . ALA A 1 85 ? -17.537 -9.712 21.772 1.00 76.81 85 ALA A CA 1
ATOM 647 C C . ALA A 1 85 ? -16.451 -9.734 22.856 1.00 76.81 85 ALA A C 1
ATOM 649 O O . ALA A 1 85 ? -15.268 -9.596 22.539 1.00 76.81 85 ALA A O 1
ATOM 650 N N . ARG A 1 86 ? -16.835 -9.978 24.119 1.00 79.19 86 ARG A N 1
ATOM 651 C CA . ARG A 1 86 ? -15.898 -10.106 25.242 1.00 79.19 86 ARG A CA 1
ATOM 652 C C . ARG A 1 86 ? -14.944 -11.280 25.051 1.00 79.19 86 ARG A C 1
ATOM 654 O O . ARG A 1 86 ? -13.746 -11.093 25.234 1.00 79.19 86 ARG A O 1
ATOM 661 N N . GLN A 1 87 ? -15.433 -12.447 24.629 1.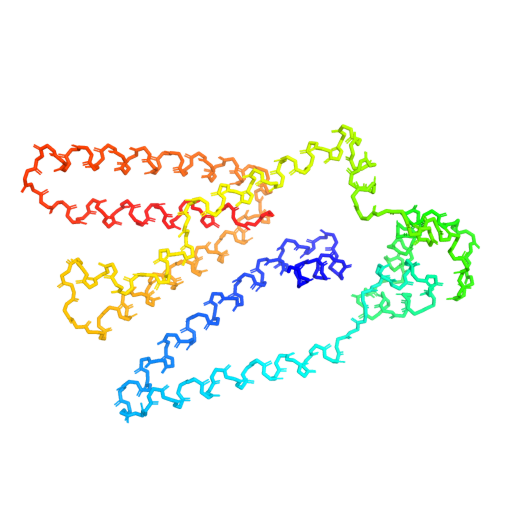00 81.19 87 GLN A N 1
ATOM 662 C CA . GLN A 1 87 ? -14.575 -13.609 24.361 1.00 81.19 87 GLN A CA 1
ATOM 663 C C . GLN A 1 87 ? -13.556 -13.341 23.247 1.00 81.19 87 GLN A C 1
ATOM 665 O O . GLN A 1 87 ? -12.401 -13.751 23.348 1.00 81.19 87 GLN A O 1
ATOM 670 N N . VAL A 1 88 ? -13.959 -12.647 22.178 1.00 80.62 88 VAL A N 1
ATOM 671 C CA . VAL A 1 88 ? -13.039 -12.259 21.099 1.00 80.62 88 VAL A CA 1
ATOM 672 C C . VAL A 1 88 ? -12.012 -11.242 21.604 1.00 80.62 88 VAL A C 1
ATOM 674 O O . VAL A 1 88 ? -10.823 -11.417 21.355 1.00 80.62 88 VAL A O 1
ATOM 677 N N . LEU A 1 89 ? -12.432 -10.231 22.370 1.00 77.75 89 LEU A N 1
ATOM 678 C CA . LEU A 1 89 ? -11.530 -9.249 22.983 1.00 77.75 89 LEU A CA 1
ATOM 679 C C . LEU A 1 89 ? -10.536 -9.898 23.961 1.00 77.75 89 LEU A C 1
ATOM 681 O O . LEU A 1 89 ? -9.358 -9.560 23.916 1.00 77.75 89 LEU A O 1
ATOM 685 N N . GLN A 1 90 ? -10.966 -10.868 24.773 1.00 81.25 90 GLN A N 1
ATOM 686 C CA . GLN A 1 90 ? -10.089 -11.638 25.670 1.00 81.25 90 GLN A CA 1
ATOM 687 C C . GLN A 1 90 ? -9.051 -12.478 24.918 1.00 81.25 90 GLN A C 1
ATOM 689 O O . GLN A 1 90 ? -7.959 -12.699 25.427 1.00 81.25 90 GLN A O 1
ATOM 694 N N . LYS A 1 91 ? -9.355 -12.933 23.696 1.00 79.00 91 LYS A N 1
ATOM 695 C CA . LYS A 1 91 ? -8.378 -13.635 22.846 1.00 79.00 91 LYS A CA 1
ATOM 696 C C . LYS A 1 91 ? -7.327 -12.702 22.238 1.00 79.00 91 LYS A C 1
ATOM 698 O O . LYS A 1 91 ? -6.274 -13.183 21.834 1.00 79.00 91 LYS A O 1
ATOM 703 N N . ILE A 1 92 ? -7.623 -11.405 22.118 1.00 76.12 92 ILE A N 1
ATOM 704 C CA . ILE A 1 92 ? -6.768 -10.418 21.436 1.00 76.12 92 ILE A CA 1
ATOM 705 C C . ILE A 1 92 ? -5.971 -9.564 22.439 1.00 76.12 92 ILE A C 1
ATOM 707 O O . ILE A 1 92 ? -4.852 -9.153 22.136 1.00 76.12 92 ILE A O 1
ATOM 711 N N . SER A 1 93 ? -6.529 -9.284 23.619 1.00 74.62 93 SER A N 1
ATOM 712 C CA . SER A 1 93 ? -5.921 -8.440 24.653 1.00 74.62 93 SER A CA 1
ATOM 713 C C . SER A 1 93 ? -5.397 -9.268 25.825 1.00 74.62 93 SER A C 1
ATOM 715 O O . SER A 1 93 ? -6.105 -10.103 26.375 1.00 74.62 93 SER A O 1
ATOM 717 N N . ASN A 1 94 ? -4.167 -8.975 26.256 1.00 70.31 94 ASN A N 1
ATOM 718 C CA . ASN A 1 94 ? -3.499 -9.693 27.349 1.00 70.31 94 ASN A CA 1
ATOM 719 C C . ASN A 1 94 ? -4.005 -9.296 28.750 1.00 70.31 94 ASN A C 1
ATOM 721 O O . ASN A 1 94 ? -3.770 -10.024 29.711 1.00 70.31 94 ASN A O 1
ATOM 725 N N . PHE A 1 95 ? -4.670 -8.142 28.884 1.00 76.44 95 PHE A N 1
ATOM 726 C CA . PHE A 1 95 ? -5.134 -7.607 30.167 1.00 76.44 95 PHE A CA 1
ATOM 727 C C . PHE A 1 95 ? -6.660 -7.482 30.207 1.00 76.44 95 PHE A C 1
ATOM 729 O O . PHE A 1 95 ? -7.258 -6.804 29.372 1.00 76.44 95 PHE A O 1
ATOM 736 N N . GLU A 1 96 ? -7.285 -8.050 31.242 1.00 74.69 96 GLU A N 1
ATOM 737 C CA . GLU A 1 96 ? -8.743 -7.988 31.447 1.00 74.69 96 GLU A CA 1
ATOM 738 C C . GLU A 1 96 ? -9.246 -6.537 31.618 1.00 74.69 96 GLU A C 1
ATOM 740 O O . GLU A 1 96 ? -10.338 -6.198 31.167 1.00 74.69 96 GLU A O 1
ATOM 745 N N . GLN A 1 97 ? -8.425 -5.643 32.186 1.00 73.75 97 GLN A N 1
ATOM 746 C CA . GLN A 1 97 ? -8.733 -4.207 32.274 1.00 73.75 97 GLN A CA 1
ATOM 747 C C . GLN A 1 97 ? -8.829 -3.533 30.896 1.00 73.75 97 GLN A C 1
ATOM 749 O O . GLN A 1 97 ? -9.719 -2.712 30.675 1.00 73.75 97 GLN A O 1
ATOM 754 N N . GLU A 1 98 ? -7.957 -3.894 29.950 1.00 74.44 98 GLU A N 1
ATOM 755 C CA . GLU A 1 98 ? -7.991 -3.338 28.592 1.00 74.44 98 GLU A CA 1
ATOM 756 C C . GLU A 1 98 ? -9.227 -3.834 27.830 1.00 74.44 98 GLU A C 1
ATOM 758 O O . GLU A 1 98 ? -9.873 -3.068 27.113 1.00 74.44 98 GLU A O 1
ATOM 763 N N . VAL A 1 99 ? -9.598 -5.102 28.036 1.00 75.50 99 VAL A N 1
ATOM 764 C CA . VAL A 1 99 ? -10.826 -5.696 27.493 1.00 75.50 99 VAL A CA 1
ATOM 765 C C . VAL A 1 99 ? -12.054 -4.929 27.973 1.00 75.50 99 VAL A C 1
ATOM 767 O O . VAL A 1 99 ? -12.882 -4.537 27.151 1.00 75.50 99 VAL A O 1
ATOM 770 N N . GLN A 1 100 ? -12.162 -4.674 29.281 1.00 76.50 100 GLN A N 1
ATOM 771 C CA . GLN A 1 100 ? -13.286 -3.932 29.855 1.00 76.50 100 GLN A CA 1
ATOM 772 C C . GLN A 1 100 ? -13.352 -2.498 29.330 1.00 76.50 100 GLN A C 1
ATOM 774 O O . GLN A 1 100 ? -14.421 -2.050 28.924 1.00 76.50 100 GLN A O 1
ATOM 779 N N . GLN A 1 101 ? -12.216 -1.801 29.261 1.00 77.75 101 GLN A N 1
ATOM 780 C CA . GLN A 1 101 ? -12.167 -0.427 28.768 1.00 77.75 101 GLN A CA 1
ATOM 781 C C . GLN A 1 101 ? -12.530 -0.332 27.278 1.00 77.75 101 GLN A C 1
ATOM 783 O O . GLN A 1 101 ? -13.289 0.548 26.873 1.00 77.75 101 GLN A O 1
ATOM 788 N N . ARG A 1 102 ? -12.040 -1.259 26.443 1.00 74.38 102 ARG A N 1
ATOM 789 C CA . ARG A 1 102 ? -12.426 -1.320 25.024 1.00 74.38 102 ARG A CA 1
ATOM 790 C C . ARG A 1 102 ? -13.902 -1.645 24.855 1.00 74.38 102 ARG A C 1
ATOM 792 O O . ARG A 1 102 ? -14.564 -1.023 24.032 1.00 74.38 102 ARG A O 1
ATOM 799 N N . LEU A 1 103 ? -14.422 -2.588 25.632 1.00 77.88 103 LEU A N 1
ATOM 800 C CA . LEU A 1 103 ? -15.826 -2.976 25.577 1.00 77.88 103 LEU A CA 1
ATOM 801 C C . LEU A 1 103 ? -16.742 -1.832 26.039 1.00 77.88 103 LEU A C 1
ATOM 803 O O . LEU A 1 103 ? -17.760 -1.594 25.397 1.00 77.88 103 LEU A O 1
ATOM 807 N N . ALA A 1 104 ? -16.350 -1.066 27.062 1.00 76.38 104 ALA A N 1
ATOM 808 C CA . ALA A 1 104 ? -17.046 0.149 27.493 1.00 76.38 104 ALA A CA 1
ATOM 809 C C . ALA A 1 104 ? -17.047 1.238 26.404 1.00 76.38 104 ALA A C 1
ATOM 811 O O . ALA A 1 104 ? -18.097 1.801 26.100 1.00 76.38 104 ALA A O 1
ATOM 812 N N . ASN A 1 105 ? -15.908 1.470 25.742 1.00 76.81 105 ASN A N 1
ATOM 813 C CA . ASN A 1 105 ? -15.810 2.420 24.627 1.00 76.81 105 ASN A CA 1
ATOM 814 C C . ASN A 1 105 ? -16.681 2.019 23.424 1.00 76.81 105 ASN A C 1
ATOM 816 O O . ASN A 1 105 ? -17.269 2.876 22.770 1.00 76.81 105 ASN A O 1
ATOM 820 N N . ILE A 1 106 ? -16.775 0.722 23.114 1.00 76.06 106 ILE A N 1
ATOM 821 C CA . ILE A 1 106 ? -17.618 0.241 22.009 1.00 76.06 106 ILE A CA 1
ATOM 822 C C . ILE A 1 106 ? -19.103 0.301 22.407 1.00 76.06 106 ILE A C 1
ATOM 824 O O . ILE A 1 106 ? -19.935 0.687 21.590 1.00 76.06 106 ILE A O 1
ATOM 828 N N . LYS A 1 107 ? -19.449 -0.015 23.665 1.00 75.62 107 LYS A N 1
ATOM 829 C CA . LYS A 1 107 ? -20.816 0.134 24.197 1.00 75.62 107 LYS A CA 1
ATOM 830 C C . LYS A 1 107 ? -21.292 1.585 24.156 1.00 75.62 107 LYS A C 1
ATOM 832 O O . LYS A 1 107 ? -22.400 1.834 23.689 1.00 75.62 107 LYS A O 1
ATOM 837 N N . SER A 1 108 ? -20.454 2.531 24.585 1.00 71.12 108 SER A N 1
ATOM 838 C CA . SER A 1 108 ? -20.789 3.958 24.562 1.00 71.12 108 SER A CA 1
ATOM 839 C C . SER A 1 108 ? -20.957 4.479 23.133 1.00 71.12 108 SER A C 1
ATOM 841 O O . SER A 1 108 ? -21.919 5.195 22.861 1.00 71.12 108 SER A O 1
ATOM 843 N N . ALA A 1 109 ? -20.104 4.044 22.198 1.00 67.69 109 ALA A N 1
ATOM 844 C CA . ALA A 1 109 ? -20.250 4.349 20.774 1.00 67.69 109 ALA A CA 1
ATOM 845 C C . ALA 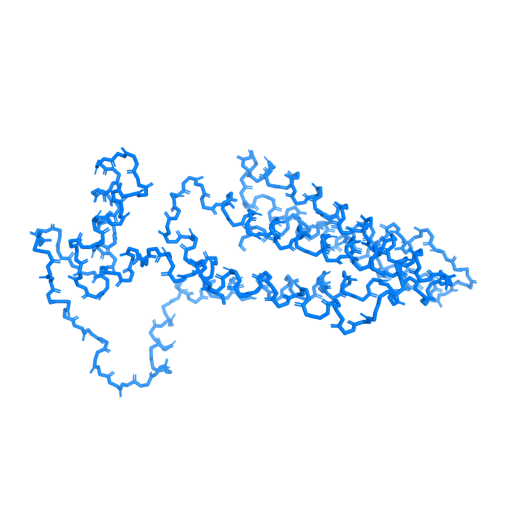A 1 109 ? -21.535 3.756 20.161 1.00 67.69 109 ALA A C 1
ATOM 847 O O . ALA A 1 109 ? -22.134 4.368 19.280 1.00 67.69 109 ALA A O 1
ATOM 848 N N . ALA A 1 110 ? -21.982 2.594 20.646 1.00 64.50 110 ALA A N 1
ATOM 849 C CA . ALA A 1 110 ? -23.225 1.946 20.228 1.00 64.50 110 ALA A CA 1
ATOM 850 C C . ALA A 1 110 ? -24.483 2.469 20.958 1.00 64.50 110 ALA A C 1
ATOM 852 O O . ALA A 1 110 ? -25.590 2.033 20.645 1.00 64.50 110 ALA A O 1
ATOM 853 N N . GLY A 1 111 ? -24.340 3.383 21.928 1.00 63.34 111 GLY A N 1
ATOM 854 C CA . GLY A 1 111 ? -25.455 3.905 22.728 1.00 63.34 111 GLY A CA 1
ATOM 855 C C . GLY A 1 111 ? -26.033 2.912 23.746 1.00 63.34 111 GLY A C 1
ATOM 856 O O . GLY A 1 111 ? -27.163 3.093 24.197 1.00 63.34 111 GLY A O 1
ATOM 857 N N . ILE A 1 112 ? -25.284 1.865 24.107 1.00 66.50 112 ILE A N 1
ATOM 858 C CA . ILE A 1 112 ? -25.683 0.850 25.091 1.00 66.50 112 ILE A CA 1
ATOM 859 C C . ILE A 1 112 ? -25.202 1.303 26.483 1.00 66.50 112 ILE A C 1
ATOM 861 O O . ILE A 1 112 ? -24.013 1.600 26.633 1.00 66.50 112 ILE A O 1
ATOM 865 N N . PRO A 1 113 ? -26.068 1.356 27.514 1.00 62.72 113 PRO A N 1
ATOM 866 C CA . PRO A 1 113 ? -25.664 1.769 28.857 1.00 62.72 113 PRO A CA 1
ATOM 867 C C . PRO A 1 113 ? -24.624 0.812 29.465 1.00 62.72 113 PRO A C 1
ATOM 869 O O . PRO A 1 113 ? -24.728 -0.410 29.339 1.00 62.72 113 PRO A O 1
ATOM 872 N N . GLU A 1 114 ? -23.629 1.374 30.162 1.00 56.47 114 GLU A N 1
ATOM 873 C CA . GLU A 1 114 ? -22.523 0.638 30.808 1.00 56.47 114 GLU A CA 1
ATOM 874 C C . GLU A 1 114 ? -22.997 -0.437 31.802 1.00 56.47 114 GLU A C 1
ATOM 876 O O . GLU A 1 114 ? -22.298 -1.425 32.021 1.00 56.47 114 GLU A O 1
ATOM 881 N N . SER A 1 115 ? -24.197 -0.271 32.365 1.00 53.47 115 SER A N 1
ATOM 882 C CA . SER A 1 115 ? -24.808 -1.174 33.344 1.00 53.47 115 SER A CA 1
ATOM 883 C C . SER A 1 115 ? -25.382 -2.467 32.754 1.00 53.47 115 SER A C 1
ATOM 885 O O . SER A 1 115 ? -25.645 -3.403 33.509 1.00 53.47 115 SER A O 1
ATOM 887 N N . CYS A 1 116 ? -25.564 -2.562 31.432 1.00 55.81 116 CYS A N 1
ATOM 888 C CA . CYS A 1 116 ? -26.025 -3.792 30.788 1.00 55.81 116 CYS A CA 1
ATOM 889 C C . CYS A 1 116 ? -24.851 -4.767 30.618 1.00 55.81 116 CYS A C 1
ATOM 891 O O . CYS A 1 116 ? -24.006 -4.603 29.731 1.00 55.81 116 CYS A O 1
ATOM 893 N N . ASN A 1 117 ? -24.801 -5.782 31.481 1.00 58.84 117 ASN A N 1
ATOM 894 C CA . ASN A 1 117 ? -23.850 -6.898 31.421 1.00 58.84 117 ASN A CA 1
ATOM 895 C C . ASN A 1 117 ? -24.462 -8.193 30.871 1.00 58.84 117 ASN A C 1
ATOM 897 O O . ASN A 1 117 ? -23.792 -9.222 30.894 1.00 58.84 117 ASN A O 1
ATOM 901 N N . ASP A 1 118 ? -25.696 -8.146 30.369 1.00 60.31 118 ASP A N 1
ATOM 902 C CA . ASP A 1 118 ? -26.325 -9.305 29.743 1.00 60.31 118 ASP A CA 1
ATOM 903 C C . ASP A 1 118 ? -25.558 -9.723 28.481 1.00 60.31 118 ASP A C 1
ATOM 905 O O . ASP A 1 118 ? -25.124 -8.887 27.684 1.00 60.31 118 ASP A O 1
ATOM 909 N N . ASP A 1 119 ? -25.387 -11.033 28.290 1.00 58.03 119 ASP A N 1
ATOM 910 C CA . ASP A 1 119 ? -24.630 -11.594 27.162 1.00 58.03 119 ASP A CA 1
ATOM 911 C C . ASP A 1 119 ? -25.263 -11.267 25.800 1.00 58.03 119 ASP A C 1
ATOM 913 O O . ASP A 1 119 ? -24.561 -11.208 24.781 1.00 58.03 119 ASP A O 1
ATOM 917 N N . VAL A 1 120 ? -26.576 -11.016 25.793 1.00 58.56 120 VAL A N 1
ATOM 918 C CA . VAL A 1 120 ? -27.358 -10.574 24.638 1.00 58.56 120 VAL A CA 1
ATOM 919 C C . VAL A 1 120 ? -28.225 -9.390 25.055 1.00 58.56 120 VAL A C 1
ATOM 921 O O . VAL A 1 120 ? -29.099 -9.531 25.904 1.00 58.56 120 VAL A O 1
ATOM 924 N N . VAL A 1 121 ? -27.999 -8.231 24.442 1.00 64.38 121 VAL A N 1
ATOM 925 C CA . VAL A 1 121 ? -28.803 -7.022 24.656 1.00 64.38 121 VAL A CA 1
ATOM 926 C C . VAL A 1 121 ? -29.606 -6.750 23.395 1.00 64.38 121 VAL A C 1
ATOM 928 O O . VAL A 1 121 ? -29.055 -6.753 22.292 1.00 64.38 121 VAL A O 1
ATOM 931 N N . GLU A 1 122 ? -30.902 -6.484 23.544 1.00 52.91 122 GLU A N 1
ATOM 932 C CA . GLU A 1 122 ? -31.706 -5.928 22.460 1.00 52.91 122 GLU A CA 1
ATOM 933 C C . GLU A 1 122 ? -31.217 -4.509 22.172 1.00 52.91 122 GLU A C 1
ATOM 935 O O . GLU A 1 122 ? -31.589 -3.536 22.829 1.00 52.91 122 GLU A O 1
ATOM 940 N N . VAL A 1 123 ? -30.326 -4.384 21.193 1.00 57.22 123 VAL A N 1
ATOM 941 C CA . VAL A 1 123 ? -29.961 -3.080 20.651 1.00 57.22 123 VAL A CA 1
ATOM 942 C C . VAL A 1 123 ? -31.228 -2.528 20.012 1.00 57.22 123 VAL A C 1
ATOM 944 O O . VAL A 1 123 ? -31.721 -3.106 19.041 1.00 57.22 123 VAL A O 1
ATOM 947 N N . ILE A 1 124 ? -31.777 -1.439 20.566 1.00 50.28 124 ILE A N 1
ATOM 948 C CA . ILE A 1 124 ? -32.890 -0.706 19.955 1.00 50.28 124 ILE A CA 1
ATOM 949 C C . ILE A 1 124 ? -32.395 -0.253 18.587 1.00 50.28 124 ILE A C 1
ATOM 951 O O . ILE A 1 124 ? -31.640 0.709 18.439 1.00 50.28 124 ILE A O 1
ATOM 955 N N . ASN A 1 125 ? -32.765 -1.035 17.585 1.00 46.22 125 ASN A N 1
ATOM 956 C CA . ASN A 1 125 ? -32.227 -0.954 16.251 1.00 46.22 125 ASN A CA 1
ATOM 957 C C . ASN A 1 125 ? -32.839 0.281 15.590 1.00 46.22 125 ASN A C 1
ATOM 959 O O . ASN A 1 125 ? -33.889 0.207 14.954 1.00 46.22 125 ASN A O 1
ATOM 963 N N . LYS A 1 126 ? -32.177 1.439 15.699 1.00 45.28 126 LYS A N 1
ATOM 964 C CA . LYS A 1 126 ? -32.508 2.601 14.858 1.00 45.28 126 LYS A CA 1
ATOM 965 C C . LYS A 1 126 ? -32.245 2.336 13.362 1.00 45.28 126 LYS A C 1
ATOM 967 O O . LYS A 1 126 ? -32.515 3.206 12.547 1.00 45.28 126 LYS A O 1
ATOM 972 N N . GLN A 1 127 ? -31.784 1.132 13.009 1.00 43.94 127 GLN A N 1
ATOM 973 C CA . GLN A 1 127 ? -31.404 0.691 11.667 1.00 43.94 127 GLN A CA 1
ATOM 974 C C . GLN A 1 127 ? -32.323 -0.379 11.048 1.00 43.94 127 GLN A C 1
ATOM 976 O O . GLN A 1 127 ? -31.959 -1.007 10.059 1.00 43.94 127 GLN A O 1
ATOM 981 N N . GLN A 1 128 ? -33.541 -0.573 11.570 1.00 40.00 128 GLN A N 1
ATOM 982 C CA . GLN A 1 128 ? -34.566 -1.413 10.919 1.00 40.00 128 GLN A CA 1
ATOM 983 C C . GLN A 1 128 ? -35.744 -0.646 10.299 1.00 40.00 128 GLN A C 1
ATOM 985 O O . GLN A 1 128 ? -36.800 -1.224 10.055 1.00 40.00 128 GLN A O 1
ATOM 990 N N . SER A 1 129 ? -35.576 0.630 9.949 1.00 32.00 129 SER A N 1
ATOM 991 C CA . SER A 1 129 ? -36.477 1.250 8.972 1.00 32.00 129 SER A CA 1
ATOM 992 C C . SER A 1 129 ? -35.749 1.331 7.642 1.00 32.00 129 SER A C 1
ATOM 994 O O . SER A 1 129 ? -34.765 2.052 7.531 1.00 32.00 129 SER A O 1
ATOM 996 N N . GLY A 1 130 ? -36.217 0.564 6.653 1.00 40.53 130 GLY A N 1
ATOM 997 C CA . GLY A 1 130 ? -35.795 0.640 5.255 1.00 40.53 130 GLY A CA 1
ATOM 998 C C . GLY A 1 130 ? -36.126 2.001 4.642 1.00 40.53 130 GLY A C 1
ATOM 999 O O . GLY A 1 130 ? -37.025 2.122 3.815 1.00 40.53 130 GLY A O 1
ATOM 1000 N N . LYS A 1 131 ? -35.401 3.025 5.082 1.00 35.53 131 LYS A N 1
ATOM 1001 C CA . LYS A 1 131 ? -35.331 4.363 4.513 1.00 35.53 131 LYS A CA 1
ATOM 1002 C C . LYS A 1 131 ? -33.909 4.513 3.993 1.00 35.53 131 LYS A C 1
ATOM 1004 O O . LYS A 1 131 ? -32.963 4.213 4.710 1.00 35.53 131 LYS A O 1
ATOM 1009 N N . GLY A 1 132 ? -33.806 4.770 2.692 1.00 40.75 132 GLY A N 1
ATOM 1010 C CA . GLY A 1 132 ? -32.693 4.337 1.852 1.00 40.75 132 GLY A CA 1
ATOM 1011 C C . GLY A 1 132 ? -31.307 4.721 2.361 1.00 40.75 132 GLY A C 1
ATOM 1012 O O . GLY A 1 132 ? -31.123 5.747 3.005 1.00 40.75 132 GLY A O 1
ATOM 1013 N N . GLU A 1 133 ? -30.317 3.923 1.966 1.00 55.16 133 GLU A N 1
ATOM 1014 C CA . GLU A 1 133 ? -28.875 4.128 2.196 1.00 55.16 133 GLU A CA 1
ATOM 1015 C C . GLU A 1 133 ? -28.400 5.568 1.878 1.00 55.16 133 GLU A C 1
ATOM 1017 O O . GLU A 1 133 ? -27.406 6.048 2.415 1.00 55.16 133 GLU A O 1
ATOM 1022 N N . TRP A 1 134 ? -29.156 6.289 1.046 1.00 48.41 134 TRP A N 1
ATOM 1023 C CA . TRP A 1 134 ? -28.931 7.677 0.651 1.00 48.41 134 TRP A CA 1
ATOM 1024 C C . TRP A 1 134 ? -29.415 8.725 1.675 1.00 48.41 134 TRP A C 1
ATOM 1026 O O . TRP A 1 134 ? -28.866 9.824 1.716 1.00 48.41 134 TRP A O 1
ATOM 1036 N N . GLU A 1 135 ? -30.393 8.413 2.533 1.00 54.19 135 GLU A N 1
ATOM 1037 C CA . GLU A 1 135 ? -30.832 9.305 3.619 1.00 54.19 135 GLU A CA 1
ATOM 1038 C C . GLU A 1 135 ? -29.892 9.231 4.834 1.00 54.19 135 GLU A C 1
ATOM 1040 O O . GLU A 1 135 ? -29.646 10.261 5.461 1.00 54.19 135 GLU A O 1
ATOM 1045 N N . GLU A 1 136 ? -29.263 8.084 5.128 1.00 51.88 136 GLU A N 1
ATOM 1046 C CA . GLU A 1 136 ? -28.180 8.029 6.131 1.00 51.88 136 GLU A CA 1
ATOM 1047 C C . GLU A 1 136 ? -26.959 8.858 5.694 1.00 51.88 136 GLU A C 1
ATOM 1049 O O . GLU A 1 136 ? -26.319 9.507 6.524 1.00 51.88 136 GLU A O 1
ATOM 1054 N N . MET A 1 137 ? -26.710 8.967 4.382 1.00 51.69 137 MET A N 1
ATOM 1055 C CA . MET A 1 137 ? -25.726 9.898 3.812 1.00 51.69 137 MET A CA 1
ATOM 1056 C C . MET A 1 137 ? -26.026 11.375 4.127 1.00 51.69 137 MET A C 1
ATOM 1058 O O . MET A 1 137 ? -25.105 12.188 4.179 1.00 51.69 137 MET A O 1
ATOM 1062 N N . SER A 1 138 ? -27.284 11.737 4.399 1.00 50.97 138 SER A N 1
ATOM 1063 C CA . SER A 1 138 ? -27.652 13.101 4.805 1.00 50.97 138 SER A CA 1
ATOM 1064 C C . SER A 1 138 ? -27.411 13.375 6.299 1.00 50.97 138 SER A C 1
ATOM 1066 O O . SER A 1 138 ? -27.206 14.523 6.684 1.00 50.97 138 SER A O 1
ATOM 1068 N N . ILE A 1 139 ? -27.335 12.336 7.143 1.00 50.81 139 ILE A N 1
ATOM 1069 C CA . ILE A 1 139 ? -26.998 12.436 8.581 1.00 50.81 139 ILE A CA 1
ATOM 1070 C C . ILE A 1 139 ? -25.474 12.572 8.781 1.00 50.81 139 ILE A C 1
ATOM 1072 O O . ILE A 1 139 ? -25.003 13.221 9.720 1.00 50.81 139 ILE A O 1
ATOM 1076 N N . ILE A 1 140 ? -24.693 12.069 7.821 1.00 53.81 140 ILE A N 1
ATOM 1077 C CA . ILE A 1 140 ? -23.247 12.308 7.681 1.00 53.81 140 ILE A CA 1
ATOM 1078 C C . ILE A 1 140 ? -22.925 13.807 7.454 1.00 53.81 140 ILE A C 1
ATOM 1080 O O . ILE A 1 140 ? -21.787 14.236 7.650 1.00 53.81 140 ILE A O 1
ATOM 1084 N N . ALA A 1 141 ? -23.924 14.653 7.167 1.00 53.09 141 ALA A N 1
ATOM 1085 C CA . ALA A 1 141 ? -23.786 16.106 7.012 1.00 53.09 141 ALA A CA 1
ATOM 1086 C C . ALA A 1 141 ? -23.545 16.885 8.326 1.00 53.09 141 ALA A C 1
ATOM 1088 O O . ALA A 1 141 ? -23.716 18.104 8.371 1.00 53.09 141 ALA A O 1
ATOM 1089 N N . THR A 1 142 ? -23.114 16.221 9.401 1.00 67.75 142 THR A N 1
ATOM 1090 C CA . THR A 1 142 ? -22.576 16.931 10.567 1.00 67.75 142 THR A CA 1
ATOM 1091 C C . THR A 1 142 ? -21.253 17.595 10.146 1.00 67.75 142 THR A C 1
ATOM 1093 O O . THR A 1 142 ? -20.382 16.901 9.614 1.00 67.75 142 THR A O 1
ATOM 1096 N N . PRO A 1 143 ? -21.041 18.908 10.371 1.00 71.56 143 PRO A N 1
ATOM 1097 C CA . PRO A 1 143 ? -19.884 19.638 9.830 1.00 71.56 143 PRO A CA 1
ATOM 1098 C C . PRO A 1 143 ? -18.528 19.031 10.229 1.00 71.56 143 PRO A C 1
ATOM 1100 O O . PRO A 1 143 ? -17.577 19.080 9.454 1.00 71.56 143 PRO A O 1
ATOM 1103 N N . ALA A 1 144 ? -18.450 18.380 11.394 1.00 74.44 144 ALA A N 1
ATOM 1104 C CA . ALA A 1 144 ? -17.261 17.651 11.832 1.00 74.44 144 ALA A CA 1
ATOM 1105 C C . ALA A 1 144 ? -16.960 16.401 10.982 1.00 74.44 144 ALA A C 1
ATOM 1107 O O . ALA A 1 144 ? -15.809 16.166 10.622 1.00 74.44 144 ALA A O 1
ATOM 1108 N N . VAL A 1 145 ? -17.981 15.613 10.630 1.00 77.94 145 VAL A N 1
ATOM 1109 C CA . VAL A 1 145 ? -17.819 14.385 9.833 1.00 77.94 145 VAL A CA 1
ATOM 1110 C C . VAL A 1 145 ? -17.523 14.732 8.376 1.00 77.94 145 VAL A C 1
ATOM 1112 O O . VAL A 1 145 ? -16.666 14.104 7.761 1.00 77.94 145 VAL A O 1
ATOM 1115 N N . ARG A 1 146 ? -18.140 15.797 7.850 1.00 78.06 146 ARG A N 1
ATOM 1116 C CA . ARG A 1 146 ? -17.854 16.304 6.504 1.00 78.06 146 ARG A CA 1
ATOM 1117 C C . ARG A 1 146 ? -16.385 16.693 6.329 1.00 78.06 146 ARG A C 1
ATOM 1119 O O . ARG A 1 146 ? -15.776 16.273 5.357 1.00 78.06 146 ARG A O 1
ATOM 1126 N N . HIS A 1 147 ? -15.787 17.405 7.289 1.00 80.75 147 HIS A N 1
ATOM 1127 C CA . HIS A 1 147 ? -14.355 17.724 7.227 1.00 80.75 147 HIS A CA 1
ATOM 1128 C C . HIS A 1 147 ? -13.465 16.473 7.233 1.00 80.75 147 HIS A C 1
ATOM 1130 O O . HIS A 1 147 ? -12.442 16.450 6.551 1.00 80.75 147 HIS A O 1
ATOM 1136 N N . ILE A 1 148 ? -13.843 15.429 7.979 1.00 82.75 148 ILE A N 1
ATOM 1137 C CA . ILE A 1 148 ? -13.109 14.156 7.989 1.00 82.75 148 ILE A CA 1
ATOM 1138 C C . ILE A 1 148 ? -13.223 13.471 6.623 1.00 82.75 148 ILE A C 1
ATOM 1140 O O . ILE A 1 148 ? -12.216 13.022 6.085 1.00 82.75 148 ILE A O 1
ATOM 1144 N N . ILE A 1 149 ? -14.422 13.427 6.043 1.00 83.81 149 ILE A N 1
ATOM 1145 C CA . ILE A 1 149 ? -14.660 12.807 4.734 1.00 83.81 149 ILE A CA 1
ATOM 1146 C C . ILE A 1 149 ? -13.930 13.561 3.630 1.00 83.81 149 ILE A C 1
ATOM 1148 O O . ILE A 1 149 ? -13.239 12.930 2.836 1.00 83.81 149 ILE A O 1
ATOM 1152 N N . ASP A 1 150 ? -14.022 14.891 3.609 1.00 84.62 150 ASP A N 1
ATOM 1153 C CA . ASP A 1 150 ? -13.338 15.725 2.622 1.00 84.62 150 ASP A CA 1
ATOM 1154 C C . ASP A 1 150 ? -11.815 15.531 2.716 1.00 84.62 150 ASP A C 1
ATOM 1156 O O . ASP A 1 150 ? -11.141 15.400 1.691 1.00 84.62 150 ASP A O 1
ATOM 1160 N N . ALA A 1 151 ? -11.263 15.434 3.932 1.00 84.06 151 ALA A N 1
ATOM 1161 C CA . ALA A 1 151 ? -9.846 15.149 4.141 1.00 84.06 151 ALA A CA 1
ATOM 1162 C C . ALA A 1 151 ? -9.453 13.746 3.646 1.00 84.06 151 ALA A C 1
ATOM 1164 O O . ALA A 1 151 ? -8.493 13.622 2.889 1.00 84.06 151 ALA A O 1
ATOM 1165 N N . VAL A 1 152 ? -10.197 12.701 4.025 1.00 83.25 152 VAL A N 1
ATOM 1166 C CA . VAL A 1 152 ? -9.929 11.309 3.616 1.00 83.25 152 VAL A CA 1
ATOM 1167 C C . VAL A 1 152 ? -10.039 11.152 2.099 1.00 83.25 152 VAL A C 1
ATOM 1169 O O . VAL A 1 152 ? -9.155 10.573 1.468 1.00 83.25 152 VAL A O 1
ATOM 1172 N N . PHE A 1 153 ? -11.083 11.720 1.497 1.00 85.25 153 PHE A N 1
ATOM 1173 C CA . PHE A 1 153 ? -11.277 11.716 0.052 1.00 85.25 153 PHE A CA 1
ATOM 1174 C C . PHE A 1 153 ? -10.129 12.425 -0.666 1.00 85.25 153 PHE A C 1
ATOM 1176 O O . PHE A 1 153 ? -9.558 11.871 -1.602 1.00 85.25 153 PHE A O 1
ATOM 1183 N N . SER A 1 154 ? -9.747 13.617 -0.198 1.00 84.38 154 SER A N 1
ATOM 1184 C CA . SER A 1 154 ? -8.642 14.377 -0.787 1.00 84.38 154 SER A CA 1
ATOM 1185 C C . SER A 1 154 ? -7.331 13.599 -0.705 1.00 84.38 154 SER A C 1
ATOM 1187 O O . SER A 1 154 ? -6.628 13.475 -1.705 1.00 84.38 154 SER A O 1
ATOM 1189 N N . ILE A 1 155 ? -7.014 13.025 0.460 1.00 81.75 155 ILE A N 1
ATOM 1190 C CA . ILE A 1 155 ? -5.793 12.235 0.662 1.00 81.75 155 ILE A CA 1
ATOM 1191 C C . ILE A 1 155 ? -5.755 11.048 -0.305 1.00 81.75 155 ILE A C 1
ATOM 1193 O O . ILE A 1 155 ? -4.766 10.888 -1.020 1.00 81.75 155 ILE A O 1
ATOM 1197 N N . HIS A 1 156 ? -6.830 10.262 -0.397 1.00 81.31 156 HIS A N 1
ATOM 1198 C CA . HIS A 1 156 ? -6.877 9.119 -1.311 1.00 81.31 156 HIS A CA 1
ATOM 1199 C C . HIS A 1 156 ? -6.847 9.527 -2.785 1.00 81.31 156 HIS A C 1
ATOM 1201 O O . HIS A 1 156 ? -6.182 8.870 -3.587 1.00 81.31 156 HIS A O 1
ATOM 1207 N N . PHE A 1 157 ? -7.513 10.626 -3.145 1.00 83.69 157 PHE A N 1
ATOM 1208 C CA . PHE A 1 157 ? -7.475 11.164 -4.500 1.00 83.69 157 PHE A CA 1
ATOM 1209 C C . PHE A 1 157 ? -6.045 11.533 -4.901 1.00 83.69 157 PHE A C 1
ATOM 1211 O O . PHE A 1 157 ? -5.570 11.090 -5.945 1.00 83.69 157 PHE A O 1
ATOM 1218 N N . PHE A 1 158 ? -5.325 12.280 -4.057 1.00 78.88 158 PHE A N 1
ATOM 1219 C CA . PHE A 1 158 ? -3.933 12.634 -4.331 1.00 78.88 158 PHE A CA 1
ATOM 1220 C C . PHE A 1 158 ? -3.018 11.405 -4.339 1.00 78.88 158 PHE A C 1
ATOM 1222 O O . PHE A 1 158 ? -2.160 11.305 -5.214 1.00 78.88 158 PHE A O 1
ATOM 1229 N N . GLN A 1 159 ? -3.230 10.435 -3.443 1.00 77.06 159 GLN A N 1
ATOM 1230 C CA . GLN A 1 159 ? -2.495 9.165 -3.460 1.00 77.06 159 GLN A CA 1
ATOM 1231 C C . GLN A 1 159 ? -2.674 8.412 -4.792 1.00 77.06 159 GLN A C 1
ATOM 1233 O O . GLN A 1 159 ? -1.691 7.923 -5.352 1.00 77.06 159 GLN A O 1
ATOM 1238 N N . GLN A 1 160 ? -3.895 8.341 -5.338 1.00 81.06 160 GLN A N 1
ATOM 1239 C CA . GLN A 1 160 ? -4.151 7.705 -6.637 1.00 81.06 160 GLN A CA 1
ATOM 1240 C C . GLN A 1 160 ? -3.670 8.543 -7.826 1.00 81.06 160 GLN A C 1
ATOM 1242 O O . GLN A 1 160 ? -3.169 7.973 -8.794 1.00 81.06 160 GLN A O 1
ATOM 1247 N N . ALA A 1 161 ? -3.772 9.873 -7.757 1.00 76.88 161 ALA A N 1
ATOM 1248 C CA . ALA A 1 161 ? -3.354 10.779 -8.828 1.00 76.88 161 ALA A CA 1
ATOM 1249 C C . ALA A 1 161 ? -1.848 10.691 -9.122 1.00 76.88 161 ALA A C 1
ATOM 1251 O O . ALA A 1 161 ? -1.434 10.825 -10.271 1.00 76.88 161 ALA A O 1
ATOM 1252 N N . VAL A 1 162 ? -1.031 10.404 -8.103 1.00 77.44 162 VAL A N 1
ATOM 1253 C CA . VAL A 1 162 ? 0.410 10.135 -8.260 1.00 77.44 162 VAL A CA 1
ATOM 1254 C C . VAL A 1 162 ? 0.662 8.879 -9.105 1.00 77.44 162 VAL A C 1
ATOM 1256 O O . VAL A 1 162 ? 1.704 8.758 -9.744 1.00 77.44 162 VAL A O 1
ATOM 1259 N N . GLY A 1 163 ? -0.287 7.939 -9.139 1.00 76.00 163 GLY A N 1
ATOM 1260 C CA . GLY A 1 163 ? -0.243 6.781 -10.029 1.00 76.00 163 GLY A CA 1
ATOM 1261 C C . GLY A 1 163 ? 0.850 5.769 -9.690 1.00 76.00 163 GLY A C 1
ATOM 1262 O O . GLY A 1 163 ? 1.260 5.012 -10.566 1.00 76.00 163 GLY A O 1
ATOM 1263 N N . LEU A 1 164 ? 1.328 5.726 -8.442 1.00 74.19 164 LEU A N 1
ATOM 1264 C CA . LEU A 1 164 ? 2.489 4.915 -8.053 1.00 74.19 164 LEU A CA 1
ATOM 1265 C C . LEU A 1 164 ? 2.308 3.421 -8.369 1.00 74.19 164 LEU A C 1
ATOM 1267 O O . LEU A 1 164 ? 3.238 2.767 -8.838 1.00 74.19 164 LEU A O 1
ATOM 1271 N N . ASP A 1 165 ? 1.099 2.891 -8.178 1.00 76.50 165 ASP A N 1
ATOM 1272 C CA . ASP A 1 165 ? 0.785 1.496 -8.509 1.00 76.50 165 ASP A CA 1
ATOM 1273 C C . ASP A 1 165 ? 0.766 1.252 -10.021 1.00 76.50 165 ASP A C 1
ATOM 1275 O O . ASP A 1 165 ? 1.263 0.227 -10.487 1.00 76.50 165 ASP A O 1
ATOM 1279 N N . SER A 1 166 ? 0.278 2.222 -10.800 1.00 78.94 166 SER A N 1
ATOM 1280 C CA . SER A 1 166 ? 0.322 2.175 -12.263 1.00 78.94 166 SER A CA 1
ATOM 1281 C C . SER A 1 166 ? 1.759 2.187 -12.775 1.00 78.94 166 SER A C 1
ATOM 1283 O O . SER A 1 166 ? 2.083 1.416 -13.675 1.00 78.94 166 SER A O 1
ATOM 1285 N N . VAL A 1 167 ? 2.649 3.005 -12.200 1.00 76.56 167 VAL A N 1
ATOM 1286 C CA . VAL A 1 167 ? 4.060 3.026 -12.621 1.00 76.56 167 VAL A CA 1
ATOM 1287 C C . VAL A 1 167 ? 4.721 1.679 -12.324 1.00 76.56 167 VAL A C 1
ATOM 1289 O O . VAL A 1 167 ? 5.411 1.153 -13.191 1.00 76.56 167 VAL A O 1
ATOM 1292 N N . VAL A 1 168 ? 4.462 1.059 -11.166 1.00 78.31 168 VAL A N 1
ATOM 1293 C CA . VAL A 1 168 ? 5.008 -0.275 -10.837 1.00 78.31 168 VAL A CA 1
ATOM 1294 C C . VAL A 1 168 ? 4.471 -1.353 -11.785 1.00 78.31 168 VAL A C 1
ATOM 1296 O O . VAL A 1 168 ? 5.237 -2.197 -12.245 1.00 78.31 168 VAL A O 1
ATOM 1299 N N . LEU A 1 169 ? 3.180 -1.312 -12.121 1.00 80.56 169 LEU A N 1
ATOM 1300 C CA . LEU A 1 169 ? 2.559 -2.277 -13.030 1.00 80.56 169 LEU A CA 1
ATOM 1301 C C . LEU A 1 169 ? 3.072 -2.138 -14.473 1.00 80.56 169 LEU A C 1
ATOM 1303 O O . LEU A 1 169 ? 3.350 -3.133 -15.137 1.00 80.56 169 LEU A O 1
ATOM 1307 N N . TYR A 1 170 ? 3.225 -0.904 -14.958 1.00 80.44 170 TYR A N 1
ATOM 1308 C CA . TYR A 1 170 ? 3.671 -0.623 -16.325 1.00 80.44 170 TYR A CA 1
ATOM 1309 C C . TYR A 1 170 ? 5.187 -0.445 -16.460 1.00 80.44 170 TYR A C 1
ATOM 1311 O O . TYR A 1 170 ? 5.674 -0.262 -17.579 1.00 80.44 170 TYR A O 1
ATOM 1319 N N . SER A 1 171 ? 5.944 -0.562 -15.366 1.00 78.00 171 SER A N 1
ATOM 1320 C CA . SER A 1 171 ? 7.410 -0.463 -15.334 1.00 78.00 171 SER A CA 1
ATOM 1321 C C . SER A 1 171 ? 8.094 -1.288 -16.433 1.00 78.00 171 SER A C 1
ATOM 1323 O O . SER A 1 171 ? 8.860 -0.699 -17.201 1.00 78.00 171 SER A O 1
ATOM 1325 N N . PRO A 1 172 ? 7.770 -2.583 -16.647 1.00 77.88 172 PRO A N 1
ATOM 1326 C CA . PRO A 1 172 ? 8.403 -3.364 -17.711 1.00 77.88 172 PRO A CA 1
ATOM 1327 C C . PRO A 1 172 ? 8.175 -2.769 -19.110 1.00 77.88 172 PRO A C 1
ATOM 1329 O O . PRO A 1 172 ? 9.069 -2.778 -19.957 1.00 77.88 172 PRO A O 1
ATOM 1332 N N . THR A 1 173 ? 6.985 -2.210 -19.349 1.00 76.75 173 THR A N 1
ATOM 1333 C CA . THR A 1 173 ? 6.607 -1.605 -20.636 1.00 76.75 173 THR A CA 1
ATOM 1334 C C . THR A 1 173 ? 7.312 -0.265 -20.844 1.00 76.75 173 THR A C 1
ATOM 1336 O O . THR A 1 173 ? 7.774 0.028 -21.947 1.00 76.75 173 THR A O 1
ATOM 1339 N N . ILE A 1 174 ? 7.428 0.539 -19.784 1.00 75.25 174 ILE A N 1
ATOM 1340 C CA . ILE A 1 174 ? 8.131 1.826 -19.796 1.00 75.25 174 ILE A CA 1
ATOM 1341 C C . ILE A 1 174 ? 9.617 1.604 -20.091 1.00 75.25 174 ILE A C 1
ATOM 1343 O O . ILE A 1 174 ? 10.164 2.233 -20.996 1.00 75.25 174 ILE A O 1
ATOM 1347 N N . PHE A 1 175 ? 10.253 0.652 -19.405 1.00 74.25 175 PHE A N 1
ATOM 1348 C CA . PHE A 1 175 ? 11.656 0.314 -19.641 1.00 74.25 175 PHE A CA 1
ATOM 1349 C C . PHE A 1 175 ? 11.898 -0.293 -21.027 1.00 74.25 175 PHE A C 1
ATOM 1351 O O . PHE A 1 175 ? 12.924 -0.013 -21.649 1.00 74.25 175 PHE A O 1
ATOM 1358 N N . GLY A 1 176 ? 10.930 -1.044 -21.560 1.00 73.44 176 GLY A N 1
ATOM 1359 C CA . GLY A 1 176 ? 10.969 -1.504 -22.947 1.00 73.44 176 GLY A CA 1
ATOM 1360 C C . GLY A 1 176 ? 10.964 -0.352 -23.955 1.00 73.44 176 GLY A C 1
ATOM 1361 O O . GLY A 1 176 ? 11.779 -0.337 -24.873 1.00 73.44 176 GLY A O 1
ATOM 1362 N N . LYS A 1 177 ? 10.110 0.658 -23.751 1.00 72.50 177 LYS A N 1
ATOM 1363 C CA . LYS A 1 177 ? 10.086 1.875 -24.585 1.00 72.50 177 LYS A CA 1
ATOM 1364 C C . LYS A 1 177 ? 11.339 2.744 -24.418 1.00 72.50 177 LYS A C 1
ATOM 1366 O O . LYS A 1 177 ? 11.700 3.460 -25.346 1.00 72.50 177 LYS A O 1
ATOM 1371 N N . ALA A 1 178 ? 12.010 2.666 -23.269 1.00 67.75 178 ALA A N 1
ATOM 1372 C CA . ALA A 1 178 ? 13.250 3.389 -22.983 1.00 67.75 178 ALA A CA 1
ATOM 1373 C C . ALA A 1 178 ? 14.508 2.768 -23.631 1.00 67.75 178 ALA A C 1
ATOM 1375 O O . ALA A 1 178 ? 15.590 3.341 -23.518 1.00 67.75 178 ALA A O 1
ATOM 1376 N N . GLY A 1 179 ? 14.383 1.626 -24.321 1.00 65.56 179 GLY A N 1
ATOM 1377 C CA . GLY A 1 179 ? 15.477 0.997 -25.073 1.00 65.56 179 GLY A CA 1
ATOM 1378 C C . GLY A 1 179 ? 16.059 -0.274 -24.447 1.00 65.56 179 GLY A C 1
ATOM 1379 O O . GLY A 1 179 ? 17.010 -0.826 -24.995 1.00 65.56 179 GLY A O 1
ATOM 1380 N N . ILE A 1 180 ? 15.496 -0.780 -23.341 1.00 72.25 180 ILE A N 1
ATOM 1381 C CA . ILE A 1 180 ? 15.877 -2.093 -22.798 1.00 72.25 180 ILE A CA 1
ATOM 1382 C C . ILE A 1 180 ? 15.199 -3.178 -23.639 1.00 72.25 180 ILE A C 1
ATOM 1384 O O . ILE A 1 180 ? 13.998 -3.413 -23.519 1.00 72.25 180 ILE A O 1
ATOM 1388 N N . THR A 1 181 ? 15.957 -3.838 -24.513 1.00 71.00 181 THR A N 1
ATOM 1389 C CA . THR A 1 181 ? 15.415 -4.802 -25.487 1.00 71.00 181 THR A CA 1
ATOM 1390 C C . THR A 1 181 ? 15.158 -6.190 -24.899 1.00 71.00 181 THR A C 1
ATOM 1392 O O . THR A 1 181 ? 14.261 -6.883 -25.369 1.00 71.00 181 THR A O 1
ATOM 1395 N N . SER A 1 182 ? 15.873 -6.584 -23.840 1.00 78.44 182 SER A N 1
ATOM 1396 C CA . SER A 1 182 ? 15.758 -7.926 -23.249 1.00 78.44 182 SER A CA 1
ATOM 1397 C C . SER A 1 182 ? 14.631 -8.015 -22.215 1.00 78.44 182 SER A C 1
ATOM 1399 O O . SER A 1 182 ? 14.641 -7.281 -21.226 1.00 78.44 182 SER A O 1
ATOM 1401 N N . ASP A 1 183 ? 13.706 -8.967 -22.365 1.00 76.06 183 ASP A N 1
ATOM 1402 C CA . ASP A 1 183 ? 12.587 -9.157 -21.423 1.00 76.06 183 ASP A CA 1
ATOM 1403 C C . ASP A 1 183 ? 13.055 -9.497 -20.003 1.00 76.06 183 ASP A C 1
ATOM 1405 O O . ASP A 1 183 ? 12.554 -8.937 -19.027 1.00 76.06 183 ASP A O 1
ATOM 1409 N N . ARG A 1 184 ? 14.119 -10.300 -19.880 1.00 77.50 184 ARG A N 1
ATOM 1410 C CA . ARG A 1 184 ? 14.777 -10.582 -18.595 1.00 77.50 184 ARG A CA 1
ATOM 1411 C C . ARG A 1 184 ? 15.281 -9.310 -17.911 1.00 77.50 184 ARG A C 1
ATOM 1413 O O . ARG A 1 184 ? 15.122 -9.158 -16.704 1.00 77.50 184 ARG A O 1
ATOM 1420 N N . GLN A 1 185 ? 15.860 -8.377 -18.670 1.00 76.06 185 GLN A N 1
ATOM 1421 C CA . GLN A 1 185 ? 16.343 -7.110 -18.114 1.00 76.06 185 GLN A CA 1
ATOM 1422 C C . GLN A 1 185 ? 15.181 -6.212 -17.678 1.00 76.06 185 GLN A C 1
ATOM 1424 O O . GLN A 1 185 ? 15.256 -5.629 -16.602 1.00 76.06 185 GLN A O 1
ATOM 1429 N N . LYS A 1 186 ? 14.084 -6.142 -18.445 1.00 78.88 186 LYS A N 1
ATOM 1430 C CA . LYS A 1 186 ? 12.885 -5.372 -18.054 1.00 78.88 186 LYS A CA 1
ATOM 1431 C C . LYS A 1 186 ? 12.305 -5.869 -16.727 1.00 78.88 186 LYS A C 1
ATOM 1433 O O . LYS A 1 186 ? 11.963 -5.064 -15.859 1.00 78.88 186 LYS A O 1
ATOM 1438 N N . LEU A 1 187 ? 12.227 -7.189 -16.559 1.00 81.31 187 LEU A N 1
ATOM 1439 C CA . LEU A 1 187 ? 11.750 -7.826 -15.332 1.00 81.31 187 LEU A CA 1
ATOM 1440 C C . LEU A 1 187 ? 12.701 -7.586 -14.153 1.00 81.31 187 LEU A C 1
ATOM 1442 O O . LEU A 1 187 ? 12.244 -7.192 -13.084 1.00 81.31 187 LEU A O 1
ATOM 1446 N N . LEU A 1 188 ? 14.016 -7.744 -14.348 1.00 81.12 188 LEU A N 1
ATOM 1447 C CA . LEU A 1 188 ? 15.014 -7.482 -13.304 1.00 81.12 188 LEU A CA 1
ATOM 1448 C C . LEU A 1 188 ? 15.003 -6.021 -12.843 1.00 81.12 188 LEU A C 1
ATOM 1450 O O . LEU A 1 188 ? 15.018 -5.761 -11.644 1.00 81.12 188 LEU A O 1
ATOM 1454 N N . VAL A 1 189 ? 14.927 -5.063 -13.770 1.00 78.94 189 VAL A N 1
ATOM 1455 C CA . VAL A 1 189 ? 14.844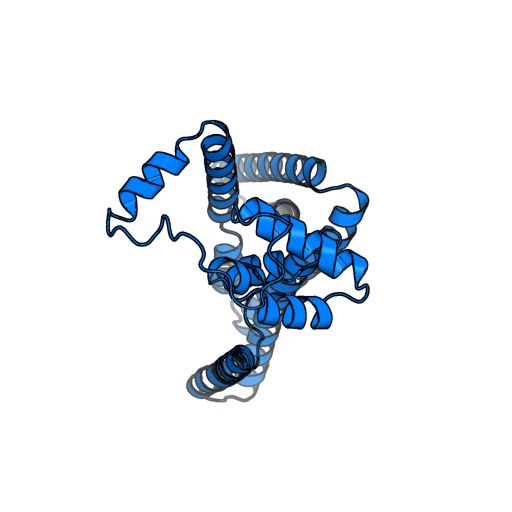 -3.637 -13.420 1.00 78.94 189 VAL A CA 1
ATOM 1456 C C . VAL A 1 189 ? 13.547 -3.343 -12.661 1.00 78.94 189 VAL A C 1
ATOM 1458 O O . VAL A 1 189 ? 13.572 -2.639 -11.656 1.00 78.94 189 VAL A O 1
ATOM 1461 N N . THR A 1 190 ? 12.424 -3.937 -13.072 1.00 82.75 190 THR A N 1
ATOM 1462 C CA . THR A 1 190 ? 11.144 -3.802 -12.351 1.00 82.75 190 THR A CA 1
ATOM 1463 C C . THR A 1 190 ? 11.230 -4.376 -10.936 1.00 82.75 190 THR A C 1
ATOM 1465 O O . THR A 1 190 ? 10.751 -3.764 -9.984 1.00 82.75 190 THR A O 1
ATOM 1468 N N . LEU A 1 191 ? 11.898 -5.517 -10.773 1.00 84.94 191 LEU A N 1
ATOM 1469 C CA . LEU A 1 191 ? 12.125 -6.137 -9.473 1.00 84.94 191 LEU A CA 1
ATOM 1470 C C . LEU A 1 191 ? 12.973 -5.242 -8.561 1.00 84.94 191 LEU A C 1
ATOM 1472 O O . LEU A 1 191 ? 12.639 -5.082 -7.389 1.00 84.94 191 LEU A O 1
ATOM 1476 N N . VAL A 1 192 ? 14.012 -4.598 -9.102 1.00 84.38 192 VAL A N 1
ATOM 1477 C CA . VAL A 1 192 ? 14.810 -3.605 -8.367 1.00 84.38 192 VAL A CA 1
ATOM 1478 C C . VAL A 1 192 ? 13.943 -2.426 -7.922 1.00 84.38 192 VAL A C 1
ATOM 1480 O O . VAL A 1 192 ? 14.012 -2.049 -6.758 1.00 84.38 192 VAL A O 1
ATOM 1483 N N . VAL A 1 193 ? 13.069 -1.894 -8.783 1.00 81.50 193 VAL A N 1
ATOM 1484 C CA . VAL A 1 193 ? 12.139 -0.806 -8.415 1.00 81.50 193 VAL A CA 1
ATOM 1485 C C . VAL A 1 193 ? 11.224 -1.217 -7.256 1.00 81.50 193 VAL A C 1
ATOM 1487 O O . VAL A 1 193 ? 11.066 -0.463 -6.293 1.00 81.50 193 VAL A O 1
ATOM 1490 N N . VAL A 1 194 ? 10.652 -2.425 -7.306 1.00 83.38 194 VAL A N 1
ATOM 1491 C CA . VAL A 1 194 ? 9.786 -2.950 -6.236 1.00 83.38 194 VAL A CA 1
ATOM 1492 C C . VAL A 1 194 ? 10.570 -3.170 -4.938 1.00 83.38 194 VAL A C 1
ATOM 1494 O O . VAL A 1 194 ? 10.072 -2.835 -3.862 1.00 83.38 194 VAL A O 1
ATOM 1497 N N . LEU A 1 195 ? 11.805 -3.673 -5.011 1.00 86.81 195 LEU A N 1
ATOM 1498 C CA . LEU A 1 195 ? 12.685 -3.808 -3.846 1.00 86.81 195 LEU A CA 1
ATOM 1499 C C . LEU A 1 195 ? 13.006 -2.453 -3.221 1.00 86.81 195 LEU A C 1
ATOM 1501 O O . LEU A 1 195 ? 12.860 -2.293 -2.011 1.00 86.81 195 LEU A O 1
ATOM 1505 N N . THR A 1 196 ? 13.393 -1.468 -4.032 1.00 82.69 196 THR A N 1
ATOM 1506 C CA . THR A 1 196 ? 13.662 -0.109 -3.560 1.00 82.69 196 THR A CA 1
ATOM 1507 C C . THR A 1 196 ? 12.431 0.463 -2.861 1.00 82.69 196 THR A C 1
ATOM 1509 O O . THR A 1 196 ? 12.542 0.899 -1.718 1.00 82.69 196 THR A O 1
ATOM 1512 N N . LYS A 1 197 ? 11.242 0.362 -3.473 1.00 82.06 197 LYS A N 1
ATOM 1513 C CA . LYS A 1 197 ? 9.972 0.770 -2.849 1.00 82.06 197 LYS A CA 1
ATOM 1514 C C . LYS 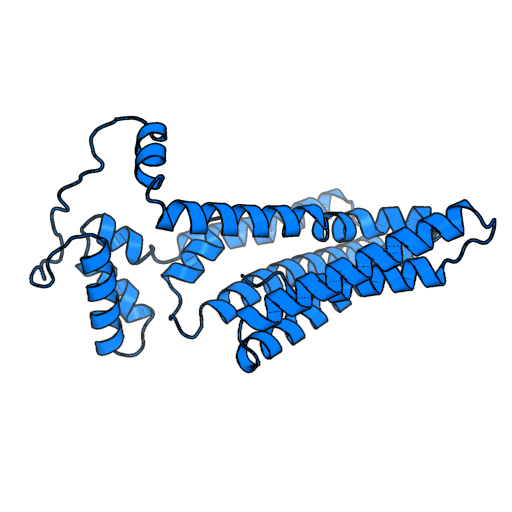A 1 197 ? 9.745 0.073 -1.501 1.00 82.06 197 LYS A C 1
ATOM 1516 O O . LYS A 1 197 ? 9.382 0.725 -0.529 1.00 82.06 197 LYS A O 1
ATOM 1521 N N . THR A 1 198 ? 9.988 -1.235 -1.428 1.00 85.12 198 THR A N 1
ATOM 1522 C CA . THR A 1 198 ? 9.800 -2.037 -0.206 1.00 85.12 198 THR A CA 1
ATOM 1523 C C . THR A 1 198 ? 10.731 -1.583 0.921 1.00 85.12 198 THR A C 1
ATOM 1525 O O . THR A 1 198 ? 10.289 -1.425 2.057 1.00 85.12 198 THR A O 1
ATOM 1528 N N . ILE A 1 199 ? 12.004 -1.314 0.611 1.00 86.50 199 ILE A N 1
ATOM 1529 C CA . ILE A 1 199 ? 12.974 -0.777 1.577 1.00 86.50 199 ILE A CA 1
ATOM 1530 C C . ILE A 1 199 ? 12.521 0.599 2.072 1.00 86.50 199 ILE A C 1
ATOM 1532 O O . ILE A 1 199 ? 12.575 0.862 3.271 1.00 86.50 199 ILE A O 1
ATOM 1536 N N . PHE A 1 200 ? 12.028 1.460 1.179 1.00 80.69 200 PHE A N 1
ATOM 1537 C CA . PHE A 1 200 ? 11.506 2.769 1.568 1.00 80.69 200 PHE A CA 1
ATOM 1538 C C . PHE A 1 200 ? 10.283 2.674 2.478 1.00 80.69 200 PHE A C 1
ATOM 1540 O O . PHE A 1 200 ? 10.225 3.412 3.455 1.00 80.69 200 PHE A O 1
ATOM 1547 N N . ILE A 1 201 ? 9.353 1.750 2.218 1.00 80.44 201 ILE A N 1
ATOM 1548 C CA . ILE A 1 201 ? 8.210 1.493 3.109 1.00 80.44 201 ILE A CA 1
ATOM 1549 C C . ILE A 1 201 ? 8.696 1.025 4.483 1.00 80.44 201 ILE A C 1
ATOM 1551 O O . ILE A 1 201 ? 8.221 1.516 5.501 1.00 80.44 201 ILE A O 1
ATOM 1555 N N . LEU A 1 202 ? 9.683 0.126 4.534 1.00 83.38 202 LEU A N 1
ATOM 1556 C CA . LEU A 1 202 ? 10.245 -0.343 5.801 1.00 83.38 202 LEU A CA 1
ATOM 1557 C C . LEU A 1 202 ? 10.895 0.804 6.592 1.00 83.38 202 LEU A C 1
ATOM 1559 O O . LEU A 1 202 ? 10.665 0.942 7.790 1.00 83.38 202 LEU A O 1
ATOM 1563 N N . VAL A 1 203 ? 11.677 1.656 5.926 1.00 83.88 203 VAL A N 1
ATOM 1564 C CA . VAL A 1 203 ? 12.275 2.847 6.551 1.00 83.88 203 VAL A CA 1
ATOM 1565 C C . VAL A 1 203 ? 11.190 3.815 7.024 1.00 83.88 203 VAL A C 1
ATOM 1567 O O . VAL A 1 203 ? 11.267 4.305 8.148 1.00 83.88 203 VAL A O 1
ATOM 1570 N N . ALA A 1 204 ? 10.171 4.065 6.199 1.00 78.06 204 ALA A N 1
ATOM 1571 C CA . ALA A 1 204 ? 9.039 4.931 6.512 1.00 78.06 204 ALA A CA 1
ATOM 1572 C C . ALA A 1 204 ? 8.270 4.436 7.745 1.00 78.06 204 ALA A C 1
ATOM 1574 O O . ALA A 1 204 ? 7.978 5.233 8.632 1.00 78.06 204 ALA A O 1
ATOM 1575 N N . MET A 1 205 ? 8.040 3.128 7.848 1.00 78.56 205 MET A N 1
ATOM 1576 C CA . MET A 1 205 ? 7.408 2.485 8.998 1.00 78.56 205 MET A CA 1
ATOM 1577 C C . MET A 1 205 ? 8.169 2.774 10.302 1.00 78.56 205 MET A C 1
ATOM 1579 O O . MET A 1 205 ? 7.572 3.231 11.274 1.00 78.56 205 MET A O 1
ATOM 1583 N N . PHE A 1 206 ? 9.498 2.609 10.317 1.00 78.88 206 PHE A N 1
ATOM 1584 C CA . PHE A 1 206 ? 10.316 2.962 11.489 1.00 78.88 206 PHE A CA 1
ATOM 1585 C C . PHE A 1 206 ? 10.332 4.471 11.784 1.00 78.88 206 PHE A C 1
ATOM 1587 O O . PHE A 1 206 ? 10.486 4.885 12.936 1.00 78.88 206 PHE A O 1
ATOM 1594 N N . LEU A 1 207 ? 10.201 5.310 10.754 1.00 78.44 207 LEU A N 1
ATOM 1595 C CA . LEU A 1 207 ? 10.233 6.765 10.890 1.00 78.44 207 LEU A CA 1
ATOM 1596 C C . LEU A 1 207 ? 8.905 7.332 11.422 1.00 78.44 207 LEU A C 1
ATOM 1598 O O . LEU A 1 207 ? 8.937 8.255 12.241 1.00 78.44 207 LEU A O 1
ATOM 1602 N N . VAL A 1 208 ? 7.765 6.754 11.016 1.00 75.12 208 VAL A N 1
ATOM 1603 C CA . VAL A 1 208 ? 6.413 7.091 11.504 1.00 75.12 208 VAL A CA 1
ATOM 1604 C C . VAL A 1 208 ? 6.350 6.996 13.020 1.00 75.12 208 VAL A C 1
ATOM 1606 O O . VAL A 1 208 ? 5.858 7.920 13.674 1.00 75.12 208 VAL A O 1
ATOM 1609 N N . ASP A 1 209 ? 6.881 5.907 13.574 1.00 73.88 209 ASP A N 1
ATOM 1610 C CA . ASP A 1 209 ? 6.819 5.641 15.009 1.00 73.88 209 ASP A CA 1
ATOM 1611 C C . ASP A 1 209 ? 7.665 6.640 15.817 1.00 73.88 209 ASP A C 1
ATOM 1613 O O . ASP A 1 209 ? 7.360 6.916 16.976 1.00 73.88 209 ASP A O 1
ATOM 1617 N N . ARG A 1 210 ? 8.697 7.241 15.203 1.00 74.75 210 ARG A N 1
ATOM 1618 C CA . ARG A 1 210 ? 9.608 8.186 15.868 1.00 74.75 210 ARG A CA 1
ATOM 1619 C C . ARG A 1 210 ? 9.196 9.653 15.734 1.00 74.75 210 ARG A C 1
ATOM 1621 O O . ARG A 1 210 ? 9.347 10.407 16.691 1.00 74.75 210 ARG A O 1
ATOM 1628 N N . PHE A 1 211 ? 8.731 10.077 14.559 1.00 72.81 211 PHE A N 1
ATOM 1629 C CA . PHE A 1 211 ? 8.430 11.488 14.266 1.00 72.81 211 PHE A CA 1
ATOM 1630 C C . PHE A 1 211 ? 6.938 11.826 14.353 1.00 72.81 211 PHE A C 1
ATOM 1632 O O . PHE A 1 211 ? 6.572 13.002 14.387 1.00 72.81 211 PHE A O 1
ATOM 1639 N N . GLY A 1 212 ? 6.072 10.815 14.426 1.00 68.81 212 GLY A N 1
ATOM 1640 C CA . GLY A 1 212 ? 4.627 10.986 14.399 1.00 68.81 212 GLY A CA 1
ATOM 1641 C C . GLY A 1 212 ? 4.081 11.229 12.986 1.00 68.81 212 GLY A C 1
ATOM 1642 O O . GLY A 1 212 ? 4.780 11.644 12.063 1.00 68.81 212 GLY A O 1
ATOM 1643 N N . ARG A 1 213 ? 2.779 10.978 12.810 1.00 70.38 213 ARG A N 1
ATOM 1644 C CA . ARG A 1 213 ? 2.135 10.906 11.482 1.00 70.38 213 ARG A CA 1
ATOM 1645 C C . ARG A 1 213 ? 1.988 12.254 10.771 1.00 70.38 213 ARG A C 1
ATOM 1647 O O . ARG A 1 213 ? 2.188 12.358 9.567 1.00 70.38 213 ARG A O 1
ATOM 1654 N N . ARG A 1 214 ? 1.631 13.308 11.509 1.00 73.69 214 ARG A N 1
ATOM 1655 C CA . ARG A 1 214 ? 1.318 14.635 10.948 1.00 73.69 214 ARG A CA 1
ATOM 1656 C C . ARG A 1 214 ? 2.511 15.327 10.262 1.00 73.69 214 ARG A C 1
ATOM 1658 O O . ARG A 1 214 ? 2.331 15.790 9.137 1.00 73.69 214 ARG A O 1
ATOM 1665 N N . PRO A 1 215 ? 3.707 15.415 10.882 1.00 74.62 215 PRO A N 1
ATOM 1666 C CA . PRO A 1 215 ? 4.858 16.030 10.223 1.00 74.62 215 PRO A CA 1
ATOM 1667 C C . PRO A 1 215 ? 5.340 15.199 9.031 1.00 74.62 215 PRO A C 1
ATOM 1669 O O . PRO A 1 215 ? 5.718 15.780 8.020 1.00 74.62 215 PRO A O 1
ATOM 1672 N N . MET A 1 216 ? 5.254 13.868 9.109 1.00 72.25 216 MET A N 1
ATOM 1673 C CA . MET A 1 216 ? 5.644 12.983 8.012 1.00 72.25 216 MET A CA 1
ATOM 1674 C C . MET A 1 216 ? 4.748 13.136 6.774 1.00 72.25 216 MET A C 1
ATOM 1676 O O . MET A 1 216 ? 5.241 13.144 5.647 1.00 72.25 216 MET A O 1
ATOM 1680 N N . LEU A 1 217 ? 3.442 13.345 6.963 1.00 71.88 217 LEU A N 1
ATOM 1681 C CA . LEU A 1 217 ? 2.543 13.680 5.857 1.00 71.88 217 LEU A CA 1
ATOM 1682 C C . LEU A 1 217 ? 2.906 15.020 5.209 1.00 71.88 217 LEU A C 1
ATOM 1684 O O . LEU A 1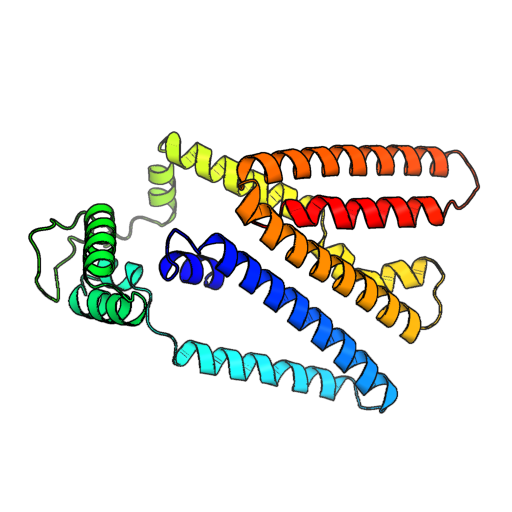 217 ? 2.975 15.111 3.985 1.00 71.88 217 LEU A O 1
ATOM 1688 N N . LEU A 1 218 ? 3.164 16.058 6.012 1.00 75.25 218 LEU A N 1
ATOM 1689 C CA . LEU A 1 218 ? 3.506 17.382 5.482 1.00 75.25 218 LEU A CA 1
ATOM 1690 C C . LEU A 1 218 ? 4.821 17.366 4.692 1.00 75.25 218 LEU A C 1
ATOM 1692 O O . LEU A 1 218 ? 4.891 17.959 3.615 1.00 75.25 218 LEU A O 1
ATOM 1696 N N . THR A 1 219 ? 5.850 16.680 5.195 1.00 77.44 219 THR A N 1
ATOM 1697 C CA . THR A 1 219 ? 7.134 16.561 4.489 1.00 77.44 219 THR A CA 1
ATOM 1698 C C . THR A 1 219 ? 6.995 15.777 3.186 1.00 77.44 219 THR A C 1
ATOM 1700 O O . THR A 1 219 ? 7.622 16.143 2.195 1.00 77.44 219 THR A O 1
ATOM 1703 N N . SER A 1 220 ? 6.125 14.765 3.149 1.00 71.19 220 SER A N 1
ATOM 1704 C CA . SER A 1 220 ? 5.821 13.994 1.937 1.00 71.19 220 SER A CA 1
ATOM 1705 C C . SER A 1 220 ? 5.152 14.835 0.859 1.00 71.19 220 SER A C 1
ATOM 1707 O O . SER A 1 220 ? 5.614 14.852 -0.278 1.00 71.19 220 SER A O 1
ATOM 1709 N N . PHE A 1 221 ? 4.087 15.566 1.210 1.00 73.00 221 PHE A N 1
ATOM 1710 C CA . PHE A 1 221 ? 3.416 16.465 0.271 1.00 73.00 221 PHE A CA 1
ATOM 1711 C C . PHE A 1 221 ? 4.379 17.538 -0.243 1.00 73.00 221 PHE A C 1
ATOM 1713 O O . PHE A 1 221 ? 4.420 17.795 -1.445 1.00 73.00 221 PHE A O 1
ATOM 1720 N N . GLY A 1 222 ? 5.211 18.105 0.638 1.00 76.12 222 GLY A N 1
ATOM 1721 C CA . GLY A 1 222 ? 6.270 19.035 0.247 1.00 76.12 222 GLY A CA 1
ATOM 1722 C C . GLY A 1 222 ? 7.259 18.419 -0.748 1.00 76.12 222 GLY A C 1
ATOM 1723 O O . GLY A 1 222 ? 7.517 19.003 -1.799 1.00 76.12 222 GLY A O 1
ATOM 1724 N N . GLY A 1 223 ? 7.761 17.213 -0.465 1.00 75.06 223 GLY A N 1
ATOM 1725 C CA . GLY A 1 223 ? 8.669 16.487 -1.357 1.00 75.06 223 GLY A CA 1
ATOM 1726 C C . GLY A 1 223 ? 8.039 16.151 -2.709 1.00 75.06 223 GLY A C 1
ATOM 1727 O O . GLY A 1 223 ? 8.694 16.263 -3.744 1.00 75.06 223 GLY A O 1
ATOM 1728 N N . LEU A 1 224 ? 6.752 15.806 -2.721 1.00 73.50 224 LEU A N 1
ATOM 1729 C CA . LEU A 1 224 ? 6.012 15.467 -3.932 1.00 73.50 224 LEU A CA 1
ATOM 1730 C C . LEU A 1 224 ? 5.798 16.689 -4.830 1.00 73.50 224 LEU A C 1
ATOM 1732 O O . LEU A 1 224 ? 6.018 16.603 -6.037 1.00 73.50 224 LEU A O 1
ATOM 1736 N N . ILE A 1 225 ? 5.455 17.841 -4.246 1.00 77.38 225 ILE A N 1
ATOM 1737 C CA . ILE A 1 225 ? 5.341 19.114 -4.972 1.00 77.38 225 ILE A CA 1
ATOM 1738 C C . ILE A 1 225 ? 6.684 19.485 -5.606 1.00 77.38 225 ILE A C 1
ATOM 1740 O O . ILE A 1 225 ? 6.733 19.783 -6.798 1.00 77.38 225 ILE A O 1
ATOM 1744 N N . VAL A 1 226 ? 7.777 19.418 -4.837 1.00 78.44 226 VAL A N 1
ATOM 1745 C CA . VAL A 1 226 ? 9.126 19.709 -5.347 1.00 78.44 226 VAL A CA 1
ATOM 1746 C C . VAL A 1 226 ? 9.489 18.747 -6.479 1.00 78.44 226 VAL A C 1
ATOM 1748 O O . VAL A 1 226 ? 9.911 19.193 -7.541 1.00 78.44 226 VAL A O 1
ATOM 1751 N N . SER A 1 227 ? 9.256 17.445 -6.302 1.00 70.50 227 SER A N 1
ATOM 1752 C CA . SER A 1 227 ? 9.572 16.428 -7.309 1.00 70.50 227 SER A CA 1
ATOM 1753 C C . SER A 1 227 ? 8.775 16.607 -8.602 1.00 70.50 227 SER A C 1
ATOM 1755 O O . SER A 1 227 ? 9.336 16.477 -9.690 1.00 70.50 227 SER A O 1
ATOM 1757 N N . LEU A 1 228 ? 7.476 16.910 -8.510 1.00 71.69 228 LEU A N 1
ATOM 1758 C CA . LEU A 1 228 ? 6.639 17.176 -9.681 1.00 71.69 228 LEU A CA 1
ATOM 1759 C C . LEU A 1 228 ? 7.054 18.466 -10.384 1.00 71.69 228 LEU A C 1
ATOM 1761 O O . LEU A 1 228 ? 7.090 18.504 -11.611 1.00 71.69 228 LEU A O 1
ATOM 1765 N N . PHE A 1 229 ? 7.417 19.500 -9.625 1.00 78.31 229 PHE A N 1
ATOM 1766 C CA . PHE A 1 229 ? 7.917 20.746 -10.188 1.00 78.31 229 PHE A CA 1
ATOM 1767 C C . PHE A 1 229 ? 9.242 20.534 -10.930 1.00 78.31 229 PHE A C 1
ATOM 1769 O O . PHE A 1 229 ? 9.391 20.987 -12.063 1.00 78.31 229 PHE A O 1
ATOM 1776 N N . THR A 1 230 ? 10.183 19.784 -10.347 1.00 76.75 230 THR A N 1
ATOM 1777 C CA . THR A 1 230 ? 11.446 19.413 -11.004 1.00 76.75 230 THR A CA 1
ATOM 1778 C C . THR A 1 230 ? 11.217 18.557 -12.249 1.00 76.75 230 THR A C 1
ATOM 1780 O O . THR A 1 230 ? 11.874 18.762 -13.267 1.00 76.75 230 THR A O 1
ATOM 1783 N N . LEU A 1 231 ? 10.277 17.610 -12.210 1.00 70.00 231 LEU A N 1
ATOM 1784 C CA . LEU A 1 231 ? 9.926 16.812 -13.385 1.00 70.00 231 LEU A CA 1
ATOM 1785 C C . LEU A 1 231 ? 9.325 17.689 -14.493 1.00 70.00 231 LEU A C 1
ATOM 1787 O O . LEU A 1 231 ? 9.716 17.556 -15.651 1.00 70.00 231 LEU A O 1
ATOM 1791 N N . ALA A 1 232 ? 8.418 18.604 -14.145 1.00 77.06 232 ALA A N 1
ATOM 1792 C CA . ALA A 1 232 ? 7.789 19.518 -15.092 1.00 77.06 232 ALA A CA 1
ATOM 1793 C C . ALA A 1 232 ? 8.817 20.438 -15.768 1.00 77.06 232 ALA A C 1
ATOM 1795 O O . ALA A 1 232 ? 8.793 20.575 -16.990 1.00 77.06 232 ALA A O 1
ATOM 1796 N N . THR A 1 233 ? 9.752 21.013 -15.003 1.00 77.31 233 THR A N 1
ATOM 1797 C CA . THR A 1 233 ? 10.831 21.848 -15.559 1.00 77.31 233 THR A CA 1
ATOM 1798 C C . THR A 1 233 ? 11.822 21.038 -16.393 1.00 77.31 233 THR A C 1
ATOM 1800 O O . THR A 1 233 ? 12.298 21.506 -17.423 1.00 77.31 233 THR A O 1
ATOM 1803 N N . CYS A 1 234 ? 12.108 19.793 -16.008 1.00 68.81 234 CYS A N 1
ATOM 1804 C CA . CYS A 1 234 ? 12.958 18.906 -16.796 1.00 68.81 234 CYS A CA 1
ATOM 1805 C C . CYS A 1 234 ? 12.315 18.555 -18.148 1.00 68.81 234 CYS A C 1
ATOM 1807 O O . CYS A 1 234 ? 12.975 18.635 -19.184 1.00 68.81 234 CYS A O 1
ATOM 1809 N N . LEU A 1 235 ? 11.019 18.231 -18.160 1.00 69.75 235 LEU A N 1
ATOM 1810 C CA . LEU A 1 235 ? 10.283 17.919 -19.386 1.00 69.75 235 LEU A CA 1
ATOM 1811 C C . LEU A 1 235 ? 10.159 19.129 -20.322 1.00 69.75 235 LEU A C 1
ATOM 1813 O O . LEU A 1 235 ? 10.275 18.958 -21.534 1.00 69.75 235 LEU A O 1
ATOM 1817 N N . THR A 1 236 ? 9.980 20.348 -19.801 1.00 77.88 236 THR A N 1
ATOM 1818 C CA . THR A 1 236 ? 9.957 21.558 -20.643 1.00 77.88 236 THR A CA 1
ATOM 1819 C C . THR A 1 236 ? 11.321 21.875 -21.254 1.00 77.88 236 THR A C 1
ATOM 1821 O O . THR A 1 236 ? 11.373 22.287 -22.414 1.00 77.88 236 THR A O 1
ATOM 1824 N N . VAL A 1 237 ? 12.419 21.631 -20.527 1.00 72.06 237 VAL A N 1
ATOM 1825 C CA . VAL A 1 237 ? 13.793 21.779 -21.041 1.00 72.06 237 VAL A CA 1
ATOM 1826 C C . VAL A 1 237 ? 14.113 20.724 -22.103 1.00 72.06 237 VAL A C 1
ATOM 1828 O O . VAL A 1 237 ? 14.664 21.069 -23.145 1.00 72.06 237 VAL A O 1
ATOM 1831 N N . ILE A 1 238 ? 13.710 19.465 -21.896 1.00 66.69 238 ILE A N 1
ATOM 1832 C CA . ILE A 1 238 ? 13.843 18.387 -22.896 1.00 66.69 238 ILE A CA 1
ATOM 1833 C C . ILE A 1 238 ? 12.994 18.685 -24.141 1.00 66.69 238 ILE A C 1
ATOM 1835 O O . ILE A 1 238 ? 13.428 18.425 -25.256 1.00 66.69 238 ILE A O 1
ATOM 1839 N N . GLY A 1 239 ? 11.810 19.282 -23.981 1.00 65.38 239 GLY A N 1
ATOM 1840 C CA . GLY A 1 239 ? 10.986 19.722 -25.111 1.00 65.38 239 GLY A CA 1
ATOM 1841 C C . GLY A 1 239 ? 11.621 20.836 -25.955 1.00 65.38 239 GLY A C 1
ATOM 1842 O O . GLY A 1 239 ? 11.251 20.992 -27.114 1.00 65.38 239 GLY A O 1
ATOM 1843 N N . HIS A 1 240 ? 12.578 21.589 -25.397 1.00 66.12 240 HIS A N 1
ATOM 1844 C CA . HIS A 1 240 ? 13.306 22.660 -26.093 1.00 66.12 240 HIS A CA 1
ATOM 1845 C C . HIS A 1 240 ? 14.736 22.273 -26.515 1.00 66.12 240 HIS A C 1
ATOM 1847 O O . HIS A 1 240 ? 15.336 22.990 -27.311 1.00 66.12 240 HIS A O 1
ATOM 1853 N N . SER A 1 241 ? 15.300 21.172 -26.002 1.00 54.25 241 SER A N 1
ATOM 1854 C CA . SER A 1 241 ? 16.671 20.720 -26.289 1.00 54.25 241 SER A CA 1
ATOM 1855 C C . SER A 1 241 ? 16.681 19.279 -26.803 1.00 54.25 241 SER A C 1
ATOM 1857 O O . SER A 1 241 ? 16.259 18.370 -26.099 1.00 54.25 241 SER A O 1
ATOM 1859 N N . ASP A 1 242 ? 17.251 19.046 -27.988 1.00 54.91 242 ASP A N 1
ATOM 1860 C CA . ASP A 1 242 ? 17.307 17.745 -28.688 1.00 54.91 242 ASP A CA 1
ATOM 1861 C C . ASP A 1 242 ? 18.243 16.694 -28.026 1.00 54.91 242 ASP A C 1
ATOM 1863 O O . ASP A 1 242 ? 18.704 15.737 -28.648 1.00 54.91 242 ASP A O 1
ATOM 1867 N N . GLN A 1 243 ? 18.569 16.859 -26.738 1.00 50.62 243 GLN A N 1
ATOM 1868 C CA . GLN A 1 243 ? 19.359 15.902 -25.961 1.00 50.62 243 GLN A CA 1
ATOM 1869 C C . GLN A 1 243 ? 18.453 15.035 -25.083 1.00 50.62 243 GLN A C 1
ATOM 1871 O O . GLN A 1 243 ? 17.767 15.509 -24.180 1.00 50.62 243 GLN A O 1
ATOM 1876 N N . LYS A 1 244 ? 18.506 13.717 -25.302 1.00 52.84 244 LYS A N 1
ATOM 1877 C CA . LYS A 1 244 ? 17.849 12.713 -24.453 1.00 52.84 244 LYS A CA 1
ATOM 1878 C C . LYS A 1 244 ? 18.590 12.581 -23.123 1.00 52.84 244 LYS A C 1
ATOM 1880 O O . LYS A 1 244 ? 19.501 11.769 -22.974 1.00 52.84 244 LYS A O 1
ATOM 1885 N N . VAL A 1 245 ? 18.182 13.371 -22.137 1.00 54.25 245 VAL A N 1
ATOM 1886 C CA . VAL A 1 245 ? 18.780 13.398 -20.795 1.00 54.25 245 VAL A CA 1
ATOM 1887 C C . VAL A 1 245 ? 18.239 12.235 -19.936 1.00 54.25 245 VAL A C 1
ATOM 1889 O O . VAL A 1 245 ? 17.507 12.432 -18.969 1.00 54.25 245 VAL A O 1
ATOM 1892 N N . MET A 1 246 ? 18.576 10.992 -20.303 1.00 51.84 246 MET A N 1
ATOM 1893 C CA . MET A 1 246 ? 18.095 9.752 -19.655 1.00 51.84 246 MET A CA 1
ATOM 1894 C C . MET A 1 246 ? 18.354 9.715 -18.139 1.00 51.84 246 MET A C 1
ATOM 1896 O O . MET A 1 246 ? 17.509 9.247 -17.379 1.00 51.84 246 MET A O 1
ATOM 1900 N N . TRP A 1 247 ? 19.481 10.261 -17.672 1.00 48.78 247 TRP A N 1
ATOM 1901 C CA . TRP A 1 247 ? 19.805 10.320 -16.242 1.00 48.78 247 TRP A CA 1
ATOM 1902 C C . TRP A 1 247 ? 18.877 11.246 -15.444 1.00 48.78 247 TRP A C 1
ATOM 1904 O O . TRP A 1 247 ? 18.634 10.971 -14.276 1.00 48.78 247 TRP A O 1
ATOM 1914 N N . ALA A 1 248 ? 18.295 12.286 -16.052 1.00 44.56 248 ALA A N 1
ATOM 1915 C CA . ALA A 1 248 ? 17.386 13.207 -15.364 1.00 44.56 248 ALA A CA 1
ATOM 1916 C C . ALA A 1 248 ? 15.979 12.611 -15.210 1.00 44.56 248 ALA A C 1
ATOM 1918 O O . ALA A 1 248 ? 15.326 12.832 -14.194 1.00 44.56 248 ALA A O 1
ATOM 1919 N N . VAL A 1 249 ? 15.554 11.789 -16.176 1.00 53.91 249 VAL A N 1
ATOM 1920 C CA . VAL A 1 249 ? 14.322 10.989 -16.098 1.00 53.91 249 VAL A CA 1
ATOM 1921 C C . VAL A 1 249 ? 14.461 9.886 -15.050 1.00 53.91 249 VAL A C 1
ATOM 1923 O O . VAL A 1 249 ? 13.548 9.662 -14.267 1.00 53.91 249 VAL A O 1
ATOM 1926 N N . VAL A 1 250 ? 15.622 9.232 -14.970 1.00 55.22 250 VAL A N 1
ATOM 1927 C CA . VAL A 1 250 ? 15.890 8.264 -13.898 1.00 55.22 250 VAL A CA 1
ATOM 1928 C C . VAL A 1 250 ? 15.924 8.968 -12.543 1.00 55.22 250 VAL A C 1
ATOM 1930 O O . VAL A 1 250 ? 15.265 8.505 -11.626 1.00 55.22 250 VAL A O 1
ATOM 1933 N N . LEU A 1 251 ? 16.602 10.111 -12.401 1.00 50.69 251 LEU A N 1
ATOM 1934 C CA . LEU A 1 251 ? 16.671 10.846 -11.131 1.00 50.69 251 LEU A CA 1
ATOM 1935 C C . LEU A 1 251 ? 15.299 11.377 -10.680 1.00 50.69 251 LEU A C 1
ATOM 1937 O O . LEU A 1 251 ? 14.987 11.320 -9.492 1.00 50.69 251 LEU A O 1
ATOM 1941 N N . SER A 1 252 ? 14.454 11.830 -11.610 1.00 49.81 252 SER A N 1
ATOM 1942 C CA . SER A 1 252 ? 13.091 12.278 -11.313 1.00 49.81 252 SER A CA 1
ATOM 1943 C C . SER A 1 252 ? 12.163 11.111 -10.984 1.00 49.81 252 SER A C 1
ATOM 1945 O O . SER A 1 252 ? 11.414 11.216 -10.022 1.00 49.81 252 SER A O 1
ATOM 1947 N N . ILE A 1 253 ? 12.269 9.971 -11.674 1.00 56.16 253 ILE A N 1
ATOM 1948 C CA . ILE A 1 253 ? 11.551 8.738 -11.317 1.00 56.16 253 ILE A CA 1
ATOM 1949 C C . ILE A 1 253 ? 11.989 8.260 -9.931 1.00 56.16 253 ILE A C 1
ATOM 1951 O O . ILE A 1 253 ? 11.136 7.971 -9.101 1.00 56.16 253 ILE A O 1
ATOM 1955 N N . THR A 1 254 ? 13.288 8.251 -9.623 1.00 54.72 254 THR A N 1
ATOM 1956 C CA . THR A 1 254 ? 13.782 7.895 -8.285 1.00 54.72 254 THR A CA 1
ATOM 1957 C C . THR A 1 254 ? 13.235 8.859 -7.233 1.00 54.72 254 THR A C 1
ATOM 1959 O O . THR A 1 254 ? 12.728 8.413 -6.214 1.00 54.72 254 THR A O 1
ATOM 1962 N N . THR A 1 255 ? 13.216 10.168 -7.496 1.00 52.66 255 THR A N 1
ATOM 1963 C CA . THR A 1 255 ? 12.647 11.166 -6.566 1.00 52.66 255 THR A CA 1
ATOM 1964 C C . THR A 1 255 ? 11.128 10.995 -6.392 1.00 52.66 255 THR A C 1
ATOM 1966 O O . THR A 1 255 ? 10.629 11.049 -5.269 1.00 52.66 255 THR A O 1
ATOM 1969 N N . VAL A 1 256 ? 10.403 10.671 -7.470 1.00 54.44 256 VAL A N 1
ATOM 1970 C CA . VAL A 1 256 ? 8.966 10.337 -7.472 1.00 54.44 256 VAL A CA 1
ATOM 1971 C C . VAL A 1 256 ? 8.688 8.979 -6.827 1.00 54.44 256 VAL A C 1
ATOM 1973 O O . VAL A 1 256 ? 7.569 8.746 -6.404 1.00 54.44 256 VAL A O 1
ATOM 1976 N N . TYR A 1 257 ? 9.658 8.078 -6.699 1.00 55.88 257 TYR A N 1
ATOM 1977 C CA . TYR A 1 257 ? 9.489 6.839 -5.935 1.00 55.88 257 TYR A CA 1
ATOM 1978 C C . TYR A 1 257 ? 9.850 7.006 -4.459 1.00 55.88 257 TYR A C 1
ATOM 1980 O O . TYR A 1 257 ? 9.228 6.366 -3.618 1.00 55.88 257 TYR A O 1
ATOM 1988 N N . VAL A 1 258 ? 10.807 7.883 -4.144 1.00 52.19 258 VAL A N 1
ATOM 1989 C CA . VAL A 1 258 ? 11.230 8.191 -2.771 1.00 52.19 258 VAL A CA 1
ATOM 1990 C C . VAL A 1 258 ? 10.225 9.089 -2.042 1.00 52.19 258 VAL A C 1
ATOM 1992 O O . VAL A 1 258 ? 9.995 8.897 -0.852 1.00 52.19 258 VAL A O 1
ATOM 1995 N N . ALA A 1 259 ? 9.604 10.058 -2.722 1.00 45.41 259 ALA A N 1
ATOM 1996 C CA . ALA A 1 259 ? 8.722 11.039 -2.080 1.00 45.41 259 ALA A CA 1
ATOM 1997 C C . ALA A 1 259 ? 7.336 10.497 -1.641 1.00 45.41 259 ALA A C 1
ATOM 1999 O O . ALA A 1 259 ? 6.905 10.823 -0.532 1.00 45.41 259 ALA A O 1
ATOM 2000 N N . PRO A 1 260 ? 6.618 9.666 -2.425 1.00 46.44 260 PRO A N 1
ATOM 2001 C CA . PRO A 1 260 ? 5.258 9.250 -2.084 1.00 46.44 260 PRO A CA 1
ATOM 2002 C C . PRO A 1 260 ? 5.198 8.030 -1.161 1.00 46.44 260 PRO A C 1
ATOM 2004 O O . PRO A 1 260 ? 4.164 7.770 -0.552 1.00 46.44 260 PRO A O 1
ATOM 2007 N N . THR A 1 261 ? 6.296 7.284 -0.998 1.00 50.56 261 THR A N 1
ATOM 2008 C CA . THR A 1 261 ? 6.361 6.200 -0.002 1.00 50.56 261 THR A CA 1
ATOM 2009 C C . THR A 1 261 ? 6.236 6.707 1.433 1.00 50.56 261 THR A C 1
ATOM 2011 O O . THR A 1 261 ? 5.874 5.932 2.308 1.00 50.56 261 THR A O 1
ATOM 2014 N N . LEU A 1 262 ? 6.459 8.002 1.687 1.00 44.59 262 LEU A N 1
ATOM 2015 C CA . LEU A 1 262 ? 6.205 8.596 3.001 1.00 44.59 262 LEU A CA 1
ATOM 2016 C C . LEU A 1 262 ? 4.732 9.023 3.215 1.00 44.59 262 LEU A C 1
ATOM 2018 O O . LEU A 1 262 ? 4.345 9.309 4.345 1.00 44.59 262 LEU A O 1
ATOM 2022 N N . THR A 1 263 ? 3.891 9.047 2.169 1.00 45.19 263 THR A N 1
ATOM 2023 C CA . THR A 1 263 ? 2.493 9.544 2.225 1.00 45.19 263 THR A CA 1
ATOM 2024 C C . THR A 1 263 ? 1.440 8.447 2.355 1.00 45.19 263 THR A C 1
ATOM 2026 O O . THR A 1 263 ? 0.246 8.749 2.381 1.00 45.19 263 THR A O 1
ATOM 2029 N N . ARG A 1 264 ? 1.853 7.176 2.380 1.00 43.28 264 ARG A N 1
ATOM 2030 C CA . ARG A 1 264 ? 0.933 6.046 2.205 1.00 43.28 264 ARG A CA 1
ATOM 2031 C C . ARG A 1 264 ? 0.383 5.453 3.509 1.00 43.28 264 ARG A C 1
ATOM 2033 O O . ARG A 1 264 ? -0.606 4.734 3.464 1.00 43.28 264 ARG A O 1
ATOM 2040 N N . ASP A 1 265 ? 0.919 5.874 4.656 1.00 45.03 265 ASP A N 1
ATOM 2041 C CA . ASP A 1 265 ? 0.505 5.410 5.989 1.00 45.03 265 ASP A CA 1
ATOM 2042 C C . ASP A 1 265 ? -0.381 6.412 6.760 1.00 45.03 265 ASP A C 1
ATOM 2044 O O . ASP A 1 265 ? -0.141 6.750 7.927 1.00 45.03 265 ASP A O 1
ATOM 2048 N N . THR A 1 266 ? -1.461 6.856 6.115 1.00 40.38 266 THR A N 1
ATOM 2049 C CA . THR A 1 266 ? -2.680 7.296 6.819 1.00 40.38 266 THR A CA 1
ATOM 2050 C C . THR A 1 266 ? -3.913 6.665 6.228 1.00 40.38 266 THR A C 1
ATOM 2052 O O . THR A 1 266 ? -4.037 6.741 4.985 1.00 40.38 266 THR A O 1
#

Radius of gyration: 24.01 Å; chains: 1; bounding box: 56×46×62 Å

Sequence (266 aa):
MIAPVYAAEVSPASCRGLLNSILELSINYGILVGYTLHLLFSELGWSQSLQVYLGVVPSVLFQLGVLAMPKSPHWLVMRGRLGDARQVLQKISNFEQEVQQRLANIKSAAGIPESCNDDVVEVINKQQSGKGEWEEMSIIATPAVRHIIDAVFSIHFFQQAVGLDSVVLYSPTIFGKAGITSDRQKLLVTLVVVLTKTIFILVAMFLVDRFGRRPMLLTSFGGLIVSLFTLATCLTVIGHSDQKVMWAVVLSITTVYVAPTLTRDT

pLDDT: mean 71.47, std 12.29, range [32.0, 90.06]